Protein AF-A0A6I7Z4L7-F1 (afdb_monomer)

pLDDT: mean 86.83, std 15.55, range [37.47, 98.44]

Foldseek 3Di:
DPDDFDALCLLFPDDLVVSLVVLVVSCVVPVPVLSSLLSLLSQLLLCLFAPDPRNCSCLVVLLCCLPPPQADPSCLQQVLLNCVSDDPVSNQVSCCRRQVHPVSSCVRHVLNNVLSVLSPDDQDDPPDDPQWKKKKWWWAAKPVRDIDIRIHTNGDPRDDPVSNVSSVVSNCVDQSNDDPPMSHHPGTDDMDIDIDRCPDDDDPDPDDDDDDDDDD

Structure (mmCIF, N/CA/C/O backbone):
data_AF-A0A6I7Z4L7-F1
#
_entry.id   AF-A0A6I7Z4L7-F1
#
loop_
_atom_site.group_PDB
_atom_site.id
_atom_site.type_symbol
_atom_site.label_atom_id
_atom_site.label_alt_id
_atom_site.label_comp_id
_atom_site.label_asym_id
_atom_site.label_entity_id
_atom_site.label_seq_id
_atom_site.pdbx_PDB_ins_code
_atom_site.Cartn_x
_atom_site.Cartn_y
_atom_site.Cartn_z
_atom_site.occupancy
_atom_site.B_iso_or_equiv
_atom_site.auth_seq_id
_atom_site.auth_comp_id
_atom_site.auth_asym_id
_atom_site.auth_atom_id
_atom_site.pdbx_PDB_model_num
ATOM 1 N N . MET A 1 1 ? -25.988 2.666 -4.388 1.00 44.91 1 MET A N 1
ATOM 2 C CA . MET A 1 1 ? -25.100 2.458 -5.553 1.00 44.91 1 MET A CA 1
ATOM 3 C C . MET A 1 1 ? -23.905 1.666 -5.067 1.00 44.91 1 MET A C 1
ATOM 5 O O . MET A 1 1 ? -23.350 2.052 -4.051 1.00 44.91 1 MET A O 1
ATOM 9 N N . ASN A 1 2 ? -23.542 0.570 -5.730 1.00 68.12 2 ASN A N 1
ATOM 10 C CA . ASN A 1 2 ? -22.309 -0.142 -5.400 1.00 68.12 2 ASN A CA 1
ATOM 11 C C . ASN A 1 2 ? -21.162 0.613 -6.091 1.00 68.12 2 ASN A C 1
ATOM 13 O O . ASN A 1 2 ? -21.074 0.600 -7.320 1.00 68.12 2 ASN A O 1
ATOM 17 N N . VAL A 1 3 ? -20.390 1.397 -5.337 1.00 83.19 3 VAL A N 1
ATOM 18 C CA . VAL A 1 3 ? -19.284 2.182 -5.901 1.00 83.19 3 VAL A CA 1
ATOM 19 C C . VAL A 1 3 ? -18.130 1.227 -6.167 1.00 83.19 3 VAL A C 1
ATOM 21 O O . VAL A 1 3 ? -17.654 0.553 -5.261 1.00 83.19 3 VAL A O 1
ATOM 24 N N . ALA A 1 4 ? -17.696 1.137 -7.422 1.00 87.69 4 ALA A N 1
ATOM 25 C CA . ALA A 1 4 ? -16.617 0.232 -7.792 1.00 87.69 4 ALA A CA 1
ATOM 26 C C . ALA A 1 4 ? -15.284 0.660 -7.153 1.00 87.69 4 ALA A C 1
ATOM 28 O O . ALA A 1 4 ? -14.930 1.844 -7.190 1.00 87.69 4 ALA A O 1
ATOM 29 N N . LYS A 1 5 ? -14.535 -0.321 -6.630 1.00 92.62 5 LYS A N 1
ATOM 30 C CA . LYS A 1 5 ? -13.147 -0.153 -6.175 1.00 92.62 5 LYS A CA 1
ATOM 31 C C . LYS A 1 5 ? -12.254 0.394 -7.291 1.00 92.62 5 LYS A C 1
ATOM 33 O O . LYS A 1 5 ? -12.536 0.225 -8.484 1.00 92.62 5 LYS A O 1
ATOM 38 N N . LEU A 1 6 ? -11.159 1.048 -6.906 1.00 94.50 6 LEU A N 1
ATOM 39 C CA . LEU A 1 6 ? -10.187 1.543 -7.870 1.00 94.50 6 LEU A CA 1
ATOM 40 C C . LEU A 1 6 ? -9.454 0.363 -8.509 1.00 94.50 6 LEU A C 1
ATOM 42 O O . LEU A 1 6 ? -8.866 -0.471 -7.832 1.00 94.50 6 LEU A O 1
ATOM 46 N N . ALA A 1 7 ? -9.452 0.315 -9.838 1.00 91.81 7 ALA A N 1
ATOM 47 C CA . ALA A 1 7 ? -8.710 -0.711 -10.562 1.00 91.81 7 ALA A CA 1
ATOM 48 C C . ALA A 1 7 ? -7.194 -0.454 -10.490 1.00 91.81 7 ALA A C 1
ATOM 50 O O . ALA A 1 7 ? -6.756 0.695 -10.452 1.00 91.81 7 ALA A O 1
ATOM 51 N N . GLU A 1 8 ? -6.382 -1.504 -10.627 1.00 92.31 8 GLU A N 1
ATOM 52 C CA . GLU A 1 8 ? -4.909 -1.435 -10.697 1.00 92.31 8 GLU A CA 1
ATOM 53 C C . GLU A 1 8 ? -4.407 -0.335 -11.651 1.00 92.31 8 GLU A C 1
ATOM 55 O O . GLU A 1 8 ? -3.579 0.504 -11.295 1.00 92.31 8 GLU A O 1
ATOM 60 N N . ARG A 1 9 ? -4.990 -0.254 -12.855 1.00 91.25 9 ARG A N 1
ATOM 61 C CA . ARG A 1 9 ? -4.637 0.775 -13.844 1.00 91.25 9 ARG A CA 1
ATOM 62 C C . ARG A 1 9 ? -4.842 2.197 -13.314 1.00 91.25 9 ARG A C 1
ATOM 64 O O . ARG A 1 9 ? -4.156 3.121 -13.746 1.00 91.25 9 ARG A O 1
ATOM 71 N N . GLN A 1 10 ? -5.828 2.395 -12.444 1.00 93.81 10 GLN A N 1
ATOM 72 C CA . GLN A 1 10 ? -6.107 3.690 -11.838 1.00 93.81 10 GLN A CA 1
ATOM 73 C C . GLN A 1 10 ? -5.021 4.045 -10.822 1.00 93.81 10 GLN A C 1
ATOM 75 O O . GLN A 1 10 ? -4.455 5.130 -10.921 1.00 93.81 10 GLN A O 1
ATOM 80 N N . LEU A 1 11 ? -4.664 3.110 -9.939 1.00 94.75 11 LEU A N 1
ATOM 81 C CA . LEU A 1 11 ? -3.637 3.309 -8.914 1.00 94.75 11 LEU A CA 1
ATOM 82 C C . LEU A 1 11 ? -2.247 3.562 -9.517 1.00 94.75 11 LEU A C 1
ATOM 84 O O . LEU A 1 11 ? -1.571 4.495 -9.093 1.00 94.75 11 LEU A O 1
ATOM 88 N N . PHE A 1 12 ? -1.847 2.820 -10.558 1.00 93.44 12 PHE A N 1
ATOM 89 C CA . PHE A 1 12 ? -0.469 2.865 -11.077 1.00 93.44 12 PHE A CA 1
ATOM 90 C C . PHE A 1 12 ? -0.252 3.720 -12.333 1.00 93.44 12 PHE A C 1
ATOM 92 O O . PHE A 1 12 ? 0.880 4.125 -12.591 1.00 93.44 12 PHE A O 1
ATOM 99 N N . LEU A 1 13 ? -1.294 4.036 -13.117 1.00 90.88 13 LEU A N 1
ATOM 100 C CA . LEU A 1 13 ? -1.131 4.793 -14.374 1.00 90.88 13 LEU A CA 1
ATOM 101 C C . LEU A 1 13 ? -1.831 6.158 -14.402 1.00 90.88 13 LEU A C 1
ATOM 103 O O . LEU A 1 13 ? -1.594 6.934 -15.331 1.00 90.88 13 LEU A O 1
ATOM 107 N N . MET A 1 14 ? -2.706 6.488 -13.445 1.00 92.75 14 MET A N 1
ATOM 108 C CA . MET A 1 14 ? -3.327 7.819 -13.430 1.00 92.75 14 MET A CA 1
ATOM 109 C C . MET A 1 14 ? -2.356 8.897 -12.954 1.00 92.75 14 MET A C 1
ATOM 111 O O . MET A 1 14 ? -1.469 8.643 -12.144 1.00 92.75 14 MET A O 1
ATOM 115 N N . LYS A 1 15 ? -2.557 10.127 -13.431 1.00 90.88 15 LYS A N 1
ATOM 116 C CA . LYS A 1 15 ? -1.870 11.312 -12.898 1.00 90.88 15 LYS A CA 1
ATOM 117 C C . LYS A 1 15 ? -2.272 11.557 -11.440 1.00 90.88 15 LYS A C 1
ATOM 119 O O . LYS A 1 15 ? -3.435 11.323 -11.113 1.00 90.88 15 LYS A O 1
ATOM 124 N N . ALA A 1 16 ? -1.347 12.089 -10.638 1.00 91.38 16 ALA A N 1
ATOM 125 C CA . ALA A 1 16 ? -1.521 12.352 -9.206 1.00 91.38 16 ALA A CA 1
ATOM 126 C C . ALA A 1 16 ? -2.855 13.052 -8.881 1.00 91.38 16 ALA A C 1
ATOM 128 O O . ALA A 1 16 ? -3.693 12.470 -8.202 1.00 91.38 16 ALA A O 1
ATOM 129 N N . GLU A 1 17 ? -3.130 14.208 -9.495 1.00 91.31 17 GLU A N 1
ATOM 130 C CA . GLU A 1 17 ? -4.367 14.978 -9.258 1.00 91.31 17 GLU A CA 1
ATOM 131 C C . GLU A 1 17 ? -5.658 14.169 -9.472 1.00 91.31 17 GLU A C 1
ATOM 133 O O . GLU A 1 17 ? -6.647 14.328 -8.758 1.00 91.31 17 GLU A O 1
ATOM 138 N N . ASN A 1 18 ? -5.684 13.308 -10.493 1.00 94.00 18 ASN A N 1
ATOM 139 C CA . ASN A 1 18 ? -6.870 12.509 -10.794 1.00 94.00 18 ASN A CA 1
ATOM 140 C C . ASN A 1 18 ? -6.966 11.281 -9.889 1.00 94.00 18 ASN A C 1
ATOM 142 O O . ASN A 1 18 ? -8.074 10.824 -9.609 1.00 94.00 18 ASN A O 1
ATOM 146 N N . LEU A 1 19 ? -5.823 10.723 -9.489 1.00 95.44 19 LEU A N 1
ATOM 147 C CA . LEU A 1 19 ? -5.767 9.616 -8.548 1.00 95.44 19 LEU A CA 1
ATOM 148 C C . LEU A 1 19 ? -6.287 10.066 -7.180 1.00 95.44 19 LEU A C 1
ATOM 150 O O . LEU A 1 19 ? -7.192 9.428 -6.652 1.00 95.44 19 LEU A O 1
ATOM 154 N N . GLU A 1 20 ? -5.825 11.216 -6.687 1.00 96.06 20 GLU A N 1
ATOM 155 C CA . GLU A 1 20 ? -6.282 11.801 -5.422 1.00 96.06 20 GLU A CA 1
ATOM 156 C C . GLU A 1 20 ? -7.792 11.995 -5.408 1.00 96.06 20 GLU A C 1
ATOM 158 O O . GLU A 1 20 ? -8.490 11.484 -4.531 1.00 96.06 20 GLU A O 1
ATOM 163 N N . LYS A 1 21 ? -8.317 12.669 -6.438 1.00 95.69 21 LYS A N 1
ATOM 164 C CA . LYS A 1 21 ? -9.757 12.900 -6.582 1.00 95.69 21 LYS A CA 1
ATOM 165 C C . LYS A 1 21 ? -10.546 11.595 -6.563 1.00 95.69 21 LYS A C 1
ATOM 167 O O . LYS A 1 21 ? -11.617 11.554 -5.966 1.00 95.69 21 LYS A O 1
ATOM 172 N N . ARG A 1 22 ? -10.043 10.532 -7.201 1.00 96.31 22 ARG A N 1
ATOM 173 C CA . ARG A 1 22 ? -10.730 9.233 -7.218 1.00 96.31 22 ARG A CA 1
ATOM 174 C C . ARG A 1 22 ? -10.701 8.527 -5.873 1.00 96.31 22 ARG A C 1
ATOM 176 O O . ARG A 1 22 ?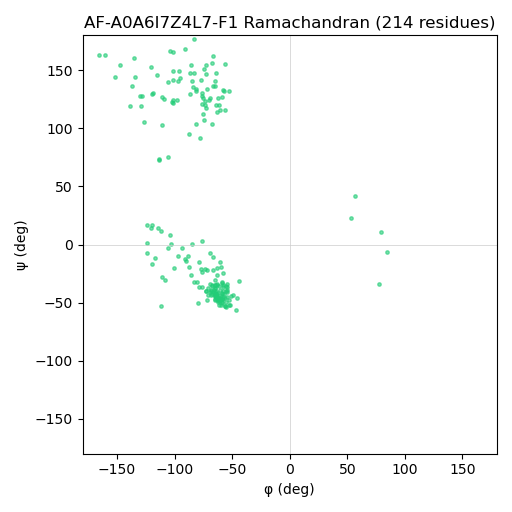 -11.744 8.018 -5.481 1.00 96.31 22 ARG A O 1
ATOM 183 N N . VAL A 1 23 ? -9.564 8.511 -5.180 1.00 97.19 23 VAL A N 1
ATOM 184 C CA . VAL A 1 23 ? -9.464 7.889 -3.851 1.00 97.19 23 VAL A CA 1
ATOM 185 C C . VAL A 1 23 ? -10.383 8.611 -2.866 1.00 97.19 23 VAL A C 1
ATOM 187 O O . VAL A 1 23 ? -11.225 7.974 -2.236 1.00 97.19 23 VAL A O 1
ATOM 190 N N . ARG A 1 24 ? -10.313 9.950 -2.814 1.00 96.94 24 ARG A N 1
ATOM 191 C CA . ARG A 1 24 ? -11.182 10.765 -1.949 1.00 96.94 24 ARG A CA 1
ATOM 192 C C . ARG A 1 24 ? -12.661 10.570 -2.276 1.00 96.94 24 ARG A C 1
ATOM 194 O O . ARG A 1 24 ? -13.467 10.390 -1.371 1.00 96.94 24 ARG A O 1
ATOM 201 N N . ALA A 1 25 ? -13.025 10.566 -3.561 1.00 96.69 25 ALA A N 1
ATOM 202 C CA . ALA A 1 25 ? -14.409 10.354 -3.974 1.00 96.69 25 ALA A CA 1
ATOM 203 C C . ALA A 1 25 ? -14.913 8.943 -3.638 1.00 96.69 25 ALA A C 1
ATOM 205 O O . ALA A 1 25 ? -16.071 8.805 -3.249 1.00 96.69 25 ALA A O 1
ATOM 206 N N . TYR A 1 26 ? -14.078 7.910 -3.793 1.00 97.00 26 TYR A N 1
ATOM 207 C CA . TYR A 1 26 ? -14.424 6.543 -3.403 1.00 97.00 26 TYR A CA 1
ATOM 208 C C . TYR A 1 26 ? -14.702 6.469 -1.902 1.00 97.00 26 TYR A C 1
ATOM 210 O O . TYR A 1 26 ? -15.773 6.013 -1.503 1.00 97.00 26 TYR A O 1
ATOM 218 N N . TYR A 1 27 ? -13.780 6.973 -1.078 1.00 97.31 27 TYR A N 1
ATOM 219 C CA . TYR A 1 27 ? -13.928 6.927 0.373 1.00 97.31 27 TYR A CA 1
ATOM 220 C C . TYR A 1 27 ? -15.132 7.744 0.852 1.00 97.31 27 TYR A C 1
ATOM 222 O O . TYR A 1 27 ? -15.957 7.229 1.596 1.00 97.31 27 TYR A O 1
ATOM 230 N N . AL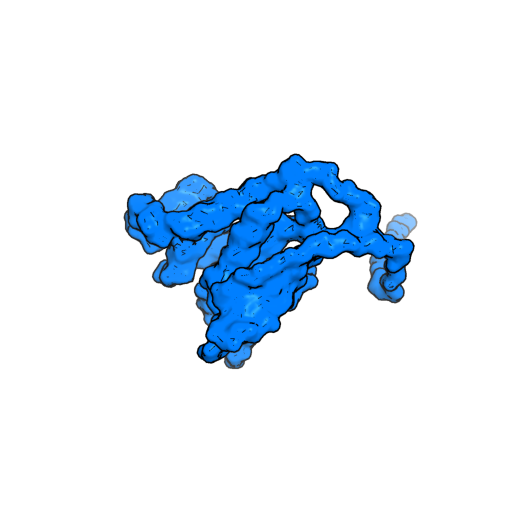A A 1 28 ? -15.327 8.962 0.336 1.00 96.38 28 ALA A N 1
ATOM 231 C CA . ALA A 1 28 ? -16.479 9.793 0.690 1.00 96.38 28 ALA A CA 1
ATOM 232 C C . ALA A 1 28 ? -17.826 9.085 0.449 1.00 96.38 28 ALA A C 1
ATOM 234 O O . ALA A 1 28 ? -18.759 9.263 1.227 1.00 96.38 28 ALA A O 1
ATOM 235 N N . GLN A 1 29 ? -17.927 8.265 -0.602 1.00 96.50 29 GLN A N 1
ATOM 236 C CA . GLN A 1 29 ? -19.160 7.550 -0.945 1.00 96.50 29 GLN A CA 1
ATOM 237 C C . GLN A 1 29 ? -19.336 6.210 -0.220 1.00 96.50 29 GLN A C 1
ATOM 239 O O . GLN A 1 29 ? -20.468 5.751 -0.089 1.00 96.50 29 GLN A O 1
ATOM 244 N N . THR A 1 30 ? -18.247 5.555 0.186 1.00 96.19 30 THR A N 1
ATOM 245 C CA . THR A 1 30 ? -18.280 4.172 0.702 1.00 96.19 30 THR A CA 1
ATOM 246 C C . THR A 1 30 ? -17.975 4.066 2.187 1.00 96.19 30 THR A C 1
ATOM 248 O O . THR A 1 30 ? -18.445 3.127 2.820 1.00 96.19 30 THR A O 1
ATOM 251 N N . GLN A 1 31 ? -17.191 5.002 2.729 1.00 96.19 31 GLN A N 1
ATOM 252 C CA . GLN A 1 31 ? -16.583 4.931 4.061 1.00 96.19 31 GLN A CA 1
ATOM 253 C C . GLN A 1 31 ? -15.782 3.633 4.289 1.00 96.19 31 GLN A C 1
ATOM 255 O O . GLN A 1 31 ? -15.555 3.222 5.423 1.00 96.19 31 GLN A O 1
ATOM 260 N N . ASP A 1 32 ? -15.336 2.987 3.207 1.00 96.94 32 ASP A N 1
ATOM 261 C CA . ASP A 1 32 ? -14.546 1.757 3.239 1.00 96.94 32 ASP A CA 1
ATOM 262 C C . ASP A 1 32 ? -13.091 2.090 3.592 1.00 96.94 32 ASP A C 1
ATOM 264 O O . ASP A 1 32 ? -12.276 2.446 2.732 1.00 96.94 32 ASP A O 1
ATOM 268 N N . VAL A 1 33 ? -12.809 2.040 4.896 1.00 97.38 33 VAL A N 1
ATOM 269 C CA . VAL A 1 33 ? -11.499 2.344 5.480 1.00 97.38 33 VAL A CA 1
ATOM 270 C C . VAL A 1 33 ? -10.447 1.345 5.037 1.00 97.38 33 VAL A C 1
ATOM 272 O O . VAL A 1 33 ? -9.358 1.757 4.654 1.00 97.38 33 VAL A O 1
ATOM 275 N N . ASP A 1 34 ? -10.764 0.055 5.047 1.00 97.62 34 ASP A N 1
ATOM 276 C CA . ASP A 1 34 ? -9.793 -0.992 4.740 1.00 97.62 34 ASP A CA 1
ATOM 277 C C . ASP A 1 34 ? -9.259 -0.818 3.311 1.00 97.62 34 ASP A C 1
ATOM 279 O O . ASP A 1 34 ? -8.045 -0.756 3.102 1.00 97.62 34 ASP A O 1
ATOM 283 N N . SER A 1 35 ? -10.148 -0.577 2.337 1.00 97.25 35 SER A N 1
ATOM 284 C CA . SER A 1 35 ? -9.705 -0.269 0.973 1.00 97.25 35 SER A CA 1
ATOM 285 C C . SER A 1 35 ? -8.931 1.050 0.885 1.00 97.25 35 SER A C 1
ATOM 287 O O . SER A 1 35 ? -7.976 1.132 0.116 1.00 97.25 35 SER A O 1
ATOM 289 N N . LEU A 1 36 ? -9.312 2.091 1.638 1.00 98.06 36 LEU A N 1
ATOM 290 C CA . LEU A 1 36 ? -8.574 3.362 1.664 1.00 98.06 36 LEU A CA 1
ATOM 291 C C . LEU A 1 36 ? -7.129 3.172 2.151 1.00 98.06 36 LEU A C 1
ATOM 293 O O . LEU A 1 36 ? -6.206 3.699 1.526 1.00 98.06 36 LEU A O 1
ATOM 297 N N . ILE A 1 37 ? -6.940 2.429 3.242 1.00 98.44 37 ILE A N 1
ATOM 298 C CA . ILE A 1 37 ? -5.624 2.148 3.821 1.00 98.44 37 ILE A CA 1
ATOM 299 C C . ILE A 1 37 ? -4.758 1.385 2.817 1.00 98.44 37 ILE A C 1
ATOM 301 O O . ILE A 1 37 ? -3.637 1.799 2.522 1.00 98.44 37 ILE A O 1
ATOM 305 N N . GLU A 1 38 ? -5.297 0.331 2.212 1.00 98.44 38 GLU A N 1
ATOM 306 C CA . GLU A 1 38 ? -4.577 -0.441 1.201 1.00 98.44 38 GLU A CA 1
ATOM 307 C C . GLU A 1 38 ? -4.275 0.368 -0.076 1.00 98.44 38 GLU A C 1
ATOM 309 O O . GLU A 1 38 ? -3.197 0.219 -0.660 1.00 98.44 38 GLU A O 1
ATOM 314 N N . TYR A 1 39 ? -5.161 1.286 -0.498 1.00 98.25 39 TYR A N 1
ATOM 315 C CA . TYR A 1 39 ? -4.839 2.233 -1.574 1.00 98.25 39 TYR A CA 1
ATOM 316 C C . TYR A 1 39 ? -3.646 3.113 -1.203 1.00 98.25 39 TYR A C 1
ATOM 318 O O . TYR A 1 39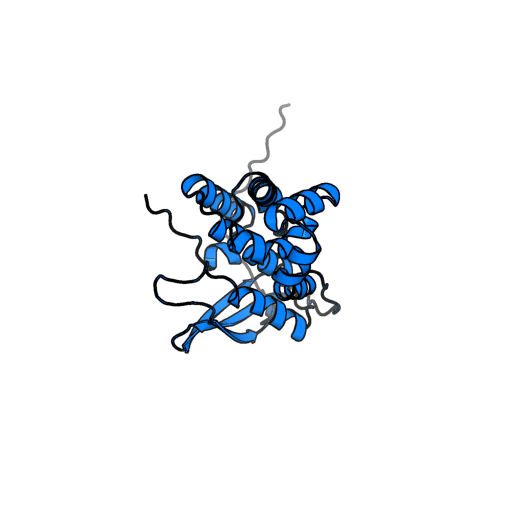 ? -2.803 3.365 -2.063 1.00 98.25 39 TYR A O 1
ATOM 326 N N . GLY A 1 40 ? -3.549 3.556 0.053 1.00 97.75 40 GLY A N 1
ATOM 327 C CA . GLY A 1 40 ? -2.395 4.303 0.552 1.00 97.75 40 GLY A CA 1
ATOM 328 C C . GLY A 1 40 ? -1.094 3.520 0.417 1.00 97.75 40 GLY A C 1
ATOM 329 O O . GLY A 1 40 ? -0.131 4.035 -0.145 1.00 97.75 40 GLY A O 1
ATOM 330 N N . VAL A 1 41 ? -1.085 2.248 0.819 1.00 98.00 41 VAL A N 1
ATOM 331 C CA . VAL A 1 41 ? 0.100 1.385 0.685 1.00 98.00 41 VAL A CA 1
ATOM 332 C C . VAL A 1 41 ? 0.472 1.181 -0.787 1.00 98.00 41 VAL A C 1
ATOM 334 O O . VAL A 1 41 ? 1.635 1.337 -1.159 1.00 98.00 41 VAL A O 1
ATOM 337 N N . ALA A 1 42 ? -0.501 0.922 -1.667 1.00 97.44 42 ALA A N 1
ATOM 338 C CA . ALA A 1 42 ? -0.246 0.810 -3.106 1.00 97.44 42 ALA A CA 1
ATOM 339 C C . ALA A 1 42 ? 0.310 2.114 -3.716 1.00 97.44 42 ALA A C 1
ATOM 341 O O . ALA A 1 42 ? 1.148 2.075 -4.622 1.00 97.44 42 ALA A O 1
ATOM 342 N N . ILE A 1 43 ? -0.138 3.274 -3.224 1.00 96.44 43 ILE A N 1
ATOM 343 C CA . ILE A 1 43 ? 0.372 4.592 -3.624 1.00 96.44 43 ILE A CA 1
ATOM 344 C C . ILE A 1 43 ? 1.811 4.794 -3.141 1.00 96.44 43 ILE A C 1
ATOM 346 O O . ILE A 1 43 ? 2.616 5.309 -3.914 1.00 96.44 43 ILE A O 1
ATOM 350 N N . LEU A 1 44 ? 2.164 4.350 -1.933 1.00 95.81 44 LEU A N 1
ATOM 351 C CA . LEU A 1 44 ? 3.543 4.388 -1.434 1.00 95.81 44 LEU A CA 1
ATOM 352 C C . LEU A 1 44 ? 4.467 3.482 -2.256 1.00 95.81 44 LEU A C 1
ATOM 354 O O . LEU A 1 44 ? 5.523 3.935 -2.688 1.00 95.81 44 LEU A O 1
ATOM 358 N N . VAL A 1 45 ? 4.032 2.260 -2.588 1.00 95.44 45 VAL A N 1
ATOM 359 C CA . VAL A 1 45 ? 4.764 1.367 -3.510 1.00 95.44 45 VAL A CA 1
ATOM 360 C C . VAL A 1 45 ? 4.981 2.040 -4.866 1.00 95.44 45 VAL A C 1
ATOM 362 O O . VAL A 1 45 ? 6.066 1.976 -5.443 1.00 95.44 45 VAL A O 1
ATOM 365 N N . ARG A 1 46 ? 3.967 2.732 -5.393 1.00 93.69 46 ARG A N 1
ATOM 366 C CA . ARG A 1 46 ? 4.126 3.516 -6.620 1.00 93.69 46 ARG A CA 1
ATOM 367 C C . ARG A 1 46 ? 5.112 4.672 -6.436 1.00 93.69 46 ARG A C 1
ATOM 369 O O . ARG A 1 46 ? 5.924 4.894 -7.329 1.00 93.69 46 ARG A O 1
ATOM 376 N N . SER A 1 47 ? 5.014 5.413 -5.333 1.00 91.56 47 SER A N 1
ATOM 377 C CA . SER A 1 47 ? 5.877 6.560 -5.035 1.00 91.56 47 SER A CA 1
ATOM 378 C C . SER A 1 47 ? 7.335 6.151 -4.893 1.00 91.56 47 SER A C 1
ATOM 380 O O . SER A 1 47 ? 8.202 6.916 -5.283 1.00 91.56 47 SER A O 1
ATOM 382 N N . PHE A 1 48 ? 7.592 4.951 -4.373 1.00 90.38 48 PHE A N 1
ATOM 383 C CA . PHE A 1 48 ? 8.925 4.375 -4.321 1.00 90.38 48 PHE A CA 1
ATOM 384 C C . PHE A 1 48 ? 9.513 4.231 -5.725 1.00 90.38 48 PHE A C 1
ATOM 386 O O . PHE A 1 48 ? 10.599 4.722 -6.002 1.00 90.38 48 PHE A O 1
ATOM 393 N N . PHE A 1 49 ? 8.777 3.600 -6.643 1.00 88.69 49 PHE A N 1
ATOM 394 C CA . PHE A 1 49 ? 9.294 3.368 -7.988 1.00 88.69 49 PHE A CA 1
ATOM 395 C C . PHE A 1 49 ? 9.348 4.631 -8.844 1.00 88.69 49 PHE A C 1
ATOM 397 O O . PHE A 1 49 ? 10.271 4.769 -9.641 1.00 88.69 49 PHE A O 1
ATOM 404 N N . CYS A 1 50 ? 8.345 5.506 -8.760 1.00 85.44 50 CYS A N 1
ATOM 405 C CA . CYS A 1 50 ? 8.203 6.667 -9.634 1.00 85.44 50 CYS A CA 1
ATOM 406 C C . CYS A 1 50 ? 9.012 7.872 -9.137 1.00 85.44 50 CYS A C 1
ATOM 408 O O . CYS A 1 50 ? 8.931 8.245 -7.978 1.00 85.44 50 CYS A O 1
ATOM 410 N N . ILE A 1 51 ? 9.626 8.616 -10.061 1.00 70.25 51 ILE A N 1
ATOM 411 C CA . ILE A 1 51 ? 10.306 9.899 -9.763 1.00 70.25 51 ILE A CA 1
ATOM 412 C C . ILE A 1 51 ? 9.308 11.005 -9.318 1.00 70.25 51 ILE A C 1
ATOM 414 O O . ILE A 1 51 ? 9.690 12.086 -8.876 1.00 70.25 51 ILE A O 1
ATOM 418 N N . GLY A 1 52 ? 7.999 10.768 -9.455 1.00 67.56 52 GLY A N 1
ATOM 419 C CA . GLY A 1 52 ? 6.955 11.716 -9.061 1.00 67.56 52 GLY A CA 1
ATOM 420 C C . GLY A 1 52 ? 6.613 11.653 -7.571 1.00 67.56 52 GLY A C 1
ATOM 421 O O . GLY A 1 52 ? 6.604 10.579 -6.982 1.00 67.56 52 GLY A O 1
ATOM 422 N N . SER A 1 53 ? 6.237 12.794 -6.987 1.00 76.19 53 SER A N 1
ATOM 423 C CA . SER A 1 53 ? 5.723 12.842 -5.613 1.00 76.19 53 SER A CA 1
ATOM 424 C C . SER A 1 53 ? 4.289 12.299 -5.555 1.00 76.19 53 SER A C 1
ATOM 426 O O . SER A 1 53 ? 3.351 12.930 -6.053 1.00 76.19 53 SER A O 1
ATOM 428 N N . PHE A 1 54 ? 4.128 11.097 -4.994 1.00 85.06 54 PHE A N 1
ATOM 429 C CA . PHE A 1 54 ? 2.826 10.478 -4.717 1.00 85.06 54 PHE A CA 1
ATOM 430 C C . PHE A 1 54 ? 2.614 10.199 -3.224 1.00 85.06 54 PHE A C 1
ATOM 432 O O . PHE A 1 54 ? 1.473 9.991 -2.816 1.00 85.06 54 PHE A O 1
ATOM 439 N N . SER A 1 55 ? 3.676 10.201 -2.418 1.00 82.88 55 SER A N 1
ATOM 440 C CA . SER A 1 55 ? 3.643 9.842 -0.998 1.00 82.88 55 SER A CA 1
ATOM 441 C C . SER A 1 55 ? 2.704 10.717 -0.173 1.00 82.88 55 SER A C 1
ATOM 443 O O . SER A 1 55 ? 2.070 10.205 0.732 1.00 82.88 55 SER A O 1
ATOM 445 N N . GLU A 1 56 ? 2.538 11.996 -0.498 1.00 89.81 56 GLU A N 1
ATOM 446 C CA . GLU A 1 56 ? 1.703 12.925 0.287 1.00 89.81 56 GLU A CA 1
ATOM 447 C C . GLU A 1 56 ? 0.256 13.027 -0.232 1.00 89.81 56 GLU A C 1
ATOM 449 O O . GLU A 1 56 ? -0.596 13.696 0.353 1.00 89.81 56 GLU A O 1
ATOM 454 N N . LEU A 1 57 ? -0.054 12.333 -1.331 1.00 91.69 57 LEU A N 1
ATOM 455 C CA . LEU A 1 57 ? -1.261 12.530 -2.139 1.00 91.69 57 LEU A CA 1
ATOM 456 C C . LEU A 1 57 ? -2.568 12.356 -1.350 1.00 91.69 57 LEU A C 1
ATOM 458 O O . LEU A 1 57 ? -3.546 13.054 -1.608 1.00 91.69 57 LEU A O 1
ATOM 462 N N . ILE A 1 58 ? -2.594 11.441 -0.380 1.00 94.88 58 ILE A N 1
ATOM 463 C CA . ILE A 1 58 ? -3.740 11.238 0.519 1.00 94.88 58 ILE A CA 1
ATOM 464 C C . ILE A 1 58 ? -3.374 11.362 2.001 1.00 94.88 58 ILE A C 1
ATOM 466 O O . ILE A 1 58 ? -4.164 10.944 2.844 1.00 94.88 58 ILE A O 1
ATOM 470 N N . GLN A 1 59 ? -2.222 11.952 2.333 1.00 96.44 59 GLN A N 1
ATOM 471 C CA . GLN A 1 59 ? -1.711 12.001 3.708 1.00 96.44 59 GLN A CA 1
ATOM 472 C C . GLN A 1 59 ? -2.742 12.555 4.695 1.00 96.44 59 GLN A C 1
ATOM 474 O O . GLN A 1 59 ? -3.075 11.882 5.666 1.00 96.44 59 GLN A O 1
ATOM 479 N N . ALA A 1 60 ? -3.324 13.721 4.399 1.00 96.94 60 ALA A N 1
ATOM 480 C CA . ALA A 1 60 ? -4.321 14.344 5.272 1.00 96.94 60 ALA A CA 1
ATOM 481 C C . ALA A 1 60 ? -5.546 13.446 5.530 1.00 96.94 60 ALA A C 1
ATOM 483 O O . ALA A 1 60 ? -6.073 13.418 6.637 1.00 96.94 60 ALA A O 1
ATOM 484 N N . LEU A 1 61 ? -5.982 12.683 4.518 1.00 97.81 61 LEU A N 1
ATOM 485 C CA . LEU A 1 61 ? -7.114 11.766 4.664 1.00 97.81 61 LEU A CA 1
ATOM 486 C C . LEU A 1 61 ? -6.738 10.541 5.508 1.00 97.81 61 LEU A C 1
ATOM 488 O O . LEU A 1 61 ? -7.527 10.097 6.334 1.00 97.81 61 LEU A O 1
ATOM 492 N N . ILE A 1 62 ? -5.533 10.001 5.316 1.00 98.19 62 ILE A N 1
ATOM 493 C CA . ILE A 1 62 ? -5.026 8.888 6.123 1.00 98.19 62 ILE A CA 1
ATOM 494 C C . ILE A 1 62 ? -4.903 9.313 7.590 1.00 98.19 62 ILE A C 1
ATOM 496 O O . ILE A 1 62 ? -5.381 8.595 8.468 1.00 98.19 62 ILE A O 1
ATOM 500 N N . GLN A 1 63 ? -4.340 10.496 7.855 1.00 98.19 63 GLN A N 1
ATOM 501 C CA . GLN A 1 63 ? -4.239 11.043 9.207 1.00 98.19 63 GLN A CA 1
ATOM 502 C C . GLN A 1 63 ? -5.618 11.146 9.870 1.00 98.19 63 GLN A C 1
ATOM 504 O O . GLN A 1 63 ? -5.822 10.599 10.953 1.00 98.19 63 GLN A O 1
ATOM 509 N N . GLU A 1 64 ? -6.578 11.791 9.198 1.00 97.81 64 GLU A N 1
ATOM 510 C CA . GLU A 1 64 ? -7.952 11.949 9.686 1.00 97.81 64 GLU A CA 1
ATOM 511 C C . GLU A 1 64 ? -8.575 10.601 10.076 1.00 97.81 64 GLU A C 1
ATOM 513 O O . GLU A 1 64 ? -9.123 10.458 11.172 1.00 97.81 64 GLU A O 1
ATOM 518 N N . VAL A 1 65 ? -8.445 9.590 9.215 1.00 98.00 65 VAL A N 1
ATOM 519 C CA . VAL A 1 65 ? -9.039 8.267 9.435 1.00 98.00 65 VAL A CA 1
ATOM 520 C C . VAL A 1 65 ? -8.411 7.537 10.622 1.00 98.00 65 VAL A C 1
ATOM 522 O O . VAL A 1 65 ? -9.143 6.961 11.429 1.00 98.00 65 VAL A O 1
ATOM 525 N N . TYR A 1 66 ? -7.088 7.606 10.798 1.00 98.31 66 TYR A N 1
ATOM 526 C CA . TYR A 1 66 ? -6.422 6.992 11.955 1.00 98.31 66 TYR A CA 1
ATOM 527 C C . TYR A 1 66 ? -6.814 7.632 13.294 1.00 98.31 66 TYR A C 1
ATOM 529 O O . TYR A 1 66 ? -6.884 6.928 14.310 1.00 98.31 66 TYR A O 1
ATOM 537 N N . PHE A 1 67 ? -7.128 8.931 13.300 1.00 98.00 67 PHE A N 1
ATOM 538 C CA . PHE A 1 67 ? -7.600 9.629 14.497 1.00 98.00 67 PHE A CA 1
ATOM 539 C C . PHE A 1 67 ? -9.076 9.387 14.812 1.00 98.00 67 PHE A C 1
ATOM 541 O O . PHE A 1 67 ? -9.443 9.322 15.987 1.00 98.00 67 PHE A O 1
ATOM 548 N N . THR A 1 68 ? -9.925 9.274 13.791 1.00 96.44 68 THR A N 1
ATOM 549 C CA . THR A 1 68 ? -11.380 9.397 13.975 1.00 96.44 68 THR A CA 1
ATOM 550 C C . THR A 1 68 ? -12.147 8.087 13.835 1.00 96.44 68 THR A C 1
ATOM 552 O O . THR A 1 68 ? -13.166 7.922 14.505 1.00 96.44 68 THR A O 1
ATOM 555 N N . VAL A 1 69 ? -11.679 7.137 13.019 1.00 96.81 69 VAL A N 1
ATOM 556 C CA . VAL A 1 69 ? -12.450 5.924 12.697 1.00 96.81 69 VAL A CA 1
ATOM 557 C C . VAL A 1 69 ? -12.066 4.749 13.588 1.00 96.81 69 VAL A C 1
ATOM 559 O O . VAL A 1 69 ? -10.903 4.595 13.963 1.00 96.81 69 VAL A O 1
ATOM 562 N N . GLU A 1 70 ? -13.044 3.922 13.962 1.00 95.81 70 GLU A N 1
ATOM 563 C CA . GLU A 1 70 ? -12.852 2.744 14.816 1.00 95.81 70 GLU A CA 1
ATOM 564 C C . GLU A 1 70 ? -11.736 1.815 14.285 1.00 95.81 70 GLU A C 1
ATOM 566 O O . GLU A 1 70 ? -11.732 1.505 13.092 1.00 95.81 70 GLU A O 1
ATOM 571 N N . PRO A 1 71 ? -10.788 1.359 15.131 1.00 96.50 71 PRO A N 1
ATOM 572 C CA . PRO A 1 71 ? -9.654 0.549 14.690 1.00 96.50 71 PRO A CA 1
ATOM 573 C C . PRO A 1 71 ? -10.036 -0.786 14.034 1.00 96.50 71 PRO A C 1
ATOM 575 O O . PRO A 1 71 ? -10.493 -1.722 14.699 1.00 96.50 71 PRO A O 1
ATOM 578 N N . THR A 1 72 ? -9.722 -0.933 12.747 1.00 97.38 72 THR A N 1
ATOM 579 C CA . THR A 1 72 ? -9.844 -2.211 12.029 1.00 97.38 72 THR A CA 1
ATOM 580 C C . THR A 1 72 ? -8.550 -3.032 12.090 1.00 97.38 72 THR A C 1
ATOM 582 O O . THR A 1 72 ? -7.492 -2.559 12.516 1.00 97.38 72 THR A O 1
ATOM 585 N N . ALA A 1 73 ? -8.623 -4.306 11.690 1.00 97.25 73 ALA A N 1
ATOM 586 C CA . ALA A 1 73 ? -7.433 -5.150 11.560 1.00 97.25 73 ALA A CA 1
ATOM 587 C C . ALA A 1 73 ? -6.480 -4.628 10.470 1.00 97.25 73 ALA A C 1
ATOM 589 O O . ALA A 1 73 ? -5.275 -4.586 10.700 1.00 97.25 73 ALA A O 1
ATOM 590 N N . VAL A 1 74 ? -7.021 -4.154 9.342 1.00 97.81 74 VAL A N 1
ATOM 591 C CA . VAL A 1 74 ? -6.250 -3.589 8.223 1.00 97.81 74 VAL A CA 1
ATOM 592 C C . VAL A 1 74 ? -5.539 -2.302 8.645 1.00 97.81 74 VAL A C 1
ATOM 594 O O . VAL A 1 74 ? -4.350 -2.144 8.377 1.00 97.81 74 VAL A O 1
ATOM 597 N N . MET A 1 75 ? -6.209 -1.420 9.400 1.00 98.19 75 MET A N 1
ATOM 598 C CA . MET A 1 75 ? -5.562 -0.238 9.986 1.00 98.19 75 MET A CA 1
ATOM 599 C C . MET A 1 75 ? -4.362 -0.619 10.861 1.00 98.19 75 MET A C 1
ATOM 601 O O . MET A 1 75 ? -3.296 -0.027 10.735 1.00 98.19 75 MET A O 1
ATOM 605 N N . ARG A 1 76 ? -4.501 -1.624 11.736 1.00 98.25 76 ARG A N 1
ATOM 606 C CA . ARG A 1 76 ? -3.378 -2.106 12.559 1.00 98.25 76 ARG A CA 1
ATOM 607 C C . ARG A 1 76 ? -2.252 -2.683 11.703 1.00 98.25 76 ARG A C 1
ATOM 609 O O . ARG A 1 76 ? -1.094 -2.336 11.908 1.00 98.25 76 ARG A O 1
ATOM 616 N N . GLN A 1 77 ? -2.591 -3.540 10.745 1.00 97.88 77 GLN A N 1
ATOM 617 C CA . GLN A 1 77 ? -1.624 -4.217 9.886 1.00 97.88 77 GLN A CA 1
ATOM 618 C C . GLN A 1 77 ? -0.758 -3.226 9.100 1.00 97.88 77 GLN A C 1
ATOM 620 O O . GLN A 1 77 ? 0.451 -3.417 8.997 1.00 97.88 77 GLN A O 1
ATOM 625 N N . TYR A 1 78 ? -1.363 -2.161 8.571 1.00 98.38 78 TYR A N 1
ATOM 626 C CA . TYR A 1 78 ? -0.688 -1.235 7.664 1.00 98.38 78 TYR A CA 1
ATOM 627 C C . TYR A 1 78 ? -0.268 0.094 8.293 1.00 98.38 78 TYR A C 1
ATOM 629 O O . TYR A 1 78 ? 0.350 0.901 7.601 1.00 98.38 78 TYR A O 1
ATOM 637 N N . LEU A 1 79 ? -0.524 0.323 9.587 1.00 98.38 79 LEU A N 1
ATOM 638 C CA . LEU A 1 79 ? -0.086 1.541 10.274 1.00 98.38 79 LEU A CA 1
ATOM 639 C C . LEU A 1 79 ? 1.407 1.876 10.050 1.00 98.38 79 LEU A C 1
ATOM 641 O O . LEU A 1 79 ? 1.682 3.045 9.774 1.00 98.38 79 LEU A O 1
ATOM 645 N N . PRO A 1 80 ? 2.366 0.920 10.102 1.00 98.12 80 PRO A N 1
ATOM 646 C CA . PRO A 1 80 ? 3.787 1.235 9.925 1.00 98.12 80 PRO A CA 1
ATOM 647 C C . PRO A 1 80 ? 4.124 1.995 8.642 1.00 98.12 80 PRO A C 1
ATOM 649 O O . PRO A 1 80 ? 5.002 2.848 8.654 1.00 98.12 80 PRO A O 1
ATOM 652 N N . TYR A 1 81 ? 3.410 1.735 7.543 1.00 98.00 81 TYR A N 1
ATOM 653 C CA . TYR A 1 81 ? 3.664 2.393 6.258 1.00 98.00 81 TYR A CA 1
ATOM 654 C C . TYR A 1 81 ? 3.435 3.907 6.292 1.00 98.00 81 TYR A C 1
ATOM 656 O O . TYR A 1 81 ? 3.947 4.622 5.437 1.00 98.00 81 TYR A O 1
ATOM 664 N N . PHE A 1 82 ? 2.670 4.390 7.270 1.00 97.75 82 PHE A N 1
ATOM 665 C CA . PHE A 1 82 ? 2.259 5.784 7.388 1.00 97.75 82 PHE A CA 1
ATOM 666 C C . PHE A 1 82 ? 2.892 6.490 8.585 1.00 97.75 82 PHE A C 1
ATOM 668 O O . PHE A 1 82 ? 2.451 7.579 8.927 1.00 97.75 82 PHE A O 1
ATOM 675 N N . GLU A 1 83 ? 3.893 5.897 9.240 1.00 96.69 83 GLU A N 1
ATOM 676 C CA . GLU A 1 83 ? 4.567 6.504 10.398 1.00 96.69 83 GLU A CA 1
ATOM 677 C C . GLU A 1 83 ? 5.018 7.943 10.113 1.00 96.69 83 GLU A C 1
ATOM 679 O O . GLU A 1 83 ? 4.706 8.850 10.881 1.00 96.69 83 GLU A O 1
ATOM 684 N N . ASP A 1 84 ? 5.610 8.172 8.940 1.00 94.75 84 ASP A N 1
ATOM 685 C CA . ASP A 1 84 ? 6.128 9.477 8.516 1.00 94.75 84 ASP A CA 1
ATOM 686 C C . ASP A 1 84 ? 5.019 10.507 8.234 1.00 94.75 84 ASP A C 1
ATOM 688 O O . ASP A 1 84 ? 5.293 11.685 8.005 1.00 94.75 84 ASP A O 1
ATOM 692 N N . TYR A 1 85 ? 3.748 10.091 8.245 1.00 96.94 85 TYR A N 1
ATOM 693 C CA . TYR A 1 85 ? 2.627 11.019 8.157 1.00 96.94 85 TYR A CA 1
ATOM 694 C C . TYR A 1 85 ? 2.345 11.698 9.490 1.00 96.94 85 TYR A C 1
ATOM 696 O O . TYR A 1 85 ? 1.606 12.675 9.500 1.00 96.94 85 TYR A O 1
ATOM 704 N N . PHE A 1 86 ? 2.879 11.212 10.605 1.00 97.62 86 PHE A N 1
ATOM 705 C CA . PHE A 1 86 ? 2.537 11.698 11.935 1.00 97.62 86 PHE A CA 1
ATOM 706 C C . PHE A 1 86 ? 3.740 12.347 12.608 1.00 97.62 86 PHE A C 1
ATOM 708 O O . PHE A 1 86 ? 4.879 11.915 12.460 1.00 97.62 86 PHE A O 1
ATOM 715 N N . THR A 1 87 ? 3.486 13.379 13.407 1.00 97.75 87 THR A N 1
ATOM 716 C CA . THR A 1 87 ? 4.478 13.841 14.383 1.00 97.75 87 THR A CA 1
ATOM 717 C C . THR A 1 87 ? 4.686 12.783 15.468 1.00 97.75 87 THR A C 1
ATOM 719 O O . THR A 1 87 ? 3.833 11.925 15.692 1.00 97.75 87 THR A O 1
ATOM 722 N N . GLU A 1 88 ? 5.787 12.867 16.213 1.00 96.75 88 GLU A N 1
ATOM 723 C CA . GLU A 1 88 ? 6.093 11.905 17.280 1.00 96.75 88 GLU A CA 1
ATOM 724 C C . GLU A 1 88 ? 4.953 11.773 18.315 1.00 96.75 88 GLU A C 1
ATOM 726 O O . GLU A 1 88 ? 4.579 10.665 18.706 1.00 96.75 88 GLU A O 1
ATOM 731 N N . ASN A 1 89 ? 4.331 12.891 18.706 1.00 97.38 89 ASN A N 1
ATOM 732 C CA . ASN A 1 89 ? 3.208 12.900 19.652 1.00 97.38 89 ASN A CA 1
ATOM 733 C C . ASN A 1 89 ? 1.931 12.274 19.060 1.00 97.38 89 ASN A C 1
ATOM 735 O O . ASN A 1 89 ? 1.202 11.544 19.740 1.00 97.38 89 ASN A O 1
ATOM 739 N N . GLU A 1 90 ? 1.647 12.566 17.791 1.00 98.19 90 GLU A N 1
ATOM 740 C CA . GLU A 1 90 ? 0.519 11.991 17.054 1.00 98.19 90 GLU A CA 1
ATOM 741 C C . GLU A 1 90 ? 0.688 10.480 16.889 1.00 98.19 90 GLU A C 1
ATOM 743 O O . GLU A 1 90 ? -0.242 9.717 17.155 1.00 98.19 90 GLU A O 1
ATOM 748 N N . TRP A 1 91 ? 1.897 10.040 16.548 1.00 98.25 91 TRP A N 1
ATOM 749 C CA . TRP A 1 91 ? 2.249 8.637 16.407 1.00 98.25 91 TRP A CA 1
ATOM 750 C C . TRP A 1 91 ? 2.024 7.852 17.699 1.00 98.25 91 TRP A C 1
ATOM 752 O O . TRP A 1 91 ? 1.318 6.842 17.698 1.00 98.25 91 TRP A O 1
ATOM 762 N N . GLN A 1 92 ? 2.538 8.348 18.829 1.00 97.69 92 GLN A N 1
ATOM 763 C CA . GLN A 1 92 ? 2.310 7.723 20.137 1.00 97.69 92 GLN A CA 1
ATOM 764 C C . GLN A 1 92 ? 0.815 7.630 20.473 1.00 97.69 92 GLN A C 1
ATOM 766 O O . GLN A 1 92 ? 0.350 6.610 20.990 1.00 97.69 92 GLN A O 1
ATOM 771 N N . THR A 1 93 ? 0.047 8.673 20.148 1.00 98.06 93 THR A N 1
ATOM 772 C CA . THR A 1 93 ? -1.407 8.703 20.358 1.00 98.06 93 THR A CA 1
ATOM 773 C C . THR A 1 93 ? -2.103 7.609 19.547 1.00 98.06 93 THR A C 1
ATOM 775 O O . THR A 1 93 ? -2.919 6.862 20.090 1.00 98.06 93 THR A O 1
ATOM 778 N N . ILE A 1 94 ? -1.753 7.466 18.268 1.00 98.06 94 ILE A N 1
ATOM 779 C CA . ILE A 1 94 ? -2.345 6.469 17.368 1.00 98.06 94 ILE A CA 1
ATOM 780 C C . ILE A 1 94 ? -1.941 5.052 17.773 1.00 98.06 94 ILE A C 1
ATOM 782 O O . ILE A 1 94 ? -2.800 4.175 17.845 1.00 98.06 94 ILE A O 1
ATOM 786 N N . VAL A 1 95 ? -0.671 4.822 18.108 1.00 98.25 95 VAL A N 1
ATOM 787 C CA . VAL A 1 95 ? -0.190 3.518 18.584 1.00 98.25 95 VAL A CA 1
ATOM 788 C C . VAL A 1 95 ? -0.950 3.083 19.839 1.00 98.25 95 VAL A C 1
ATOM 790 O O . VAL A 1 95 ? -1.460 1.963 19.897 1.00 98.25 95 VAL A O 1
ATOM 793 N N . ASN A 1 96 ? -1.106 3.974 20.821 1.00 97.62 96 ASN A N 1
ATOM 794 C CA . ASN A 1 96 ? -1.867 3.668 22.032 1.00 97.62 96 ASN A CA 1
ATOM 795 C C . ASN A 1 96 ? -3.351 3.433 21.732 1.00 97.62 96 ASN A C 1
ATOM 797 O O . ASN A 1 96 ? -3.958 2.537 22.312 1.00 97.62 96 ASN A O 1
ATOM 801 N N . ARG A 1 97 ? -3.936 4.181 20.794 1.00 97.31 97 ARG A N 1
ATOM 802 C CA . ARG A 1 97 ? -5.329 3.991 20.374 1.00 97.31 97 ARG A CA 1
ATOM 803 C C . ARG A 1 97 ? -5.560 2.633 19.702 1.00 97.31 97 ARG A C 1
ATOM 805 O O . ARG A 1 97 ? -6.538 1.962 20.011 1.00 97.31 97 ARG A O 1
ATOM 812 N N . LEU A 1 98 ? -4.692 2.236 18.771 1.00 97.62 98 LEU A N 1
ATOM 813 C CA . LEU A 1 98 ? -4.888 1.042 17.941 1.00 97.62 98 LEU A CA 1
ATOM 814 C C . LEU A 1 98 ? -4.450 -0.254 18.635 1.00 97.62 98 LEU A C 1
ATOM 816 O O . LEU A 1 98 ? -5.046 -1.303 18.375 1.00 97.62 98 LEU A O 1
ATOM 820 N N . PHE A 1 99 ? -3.428 -0.180 19.493 1.00 97.69 99 PHE A N 1
ATOM 821 C CA . PHE A 1 99 ? -2.759 -1.342 20.094 1.00 97.69 99 PHE A CA 1
ATOM 822 C C . PHE A 1 99 ? -2.743 -1.322 21.627 1.00 97.69 99 PHE A C 1
ATOM 824 O O . PHE A 1 99 ? -2.284 -2.279 22.249 1.00 97.69 99 PHE A O 1
ATOM 831 N N . GLY A 1 100 ? -3.183 -0.235 22.262 1.00 96.88 100 GLY A N 1
ATOM 832 C CA . GLY A 1 100 ? -3.117 -0.036 23.712 1.00 96.88 100 GLY A CA 1
ATOM 833 C C . GLY A 1 100 ? -1.727 0.353 24.225 1.00 96.88 100 GLY A C 1
ATOM 834 O O . GLY A 1 100 ? -1.625 1.099 25.194 1.00 96.88 100 GLY A O 1
ATOM 835 N N . ASN A 1 101 ? -0.656 -0.149 23.604 1.00 95.50 101 ASN A N 1
ATOM 836 C CA . ASN A 1 101 ? 0.726 0.170 23.958 1.00 95.50 101 ASN A CA 1
ATOM 837 C C . ASN A 1 101 ? 1.711 -0.147 22.820 1.00 95.50 101 ASN A C 1
ATOM 839 O O . ASN A 1 101 ? 1.440 -0.952 21.925 1.00 95.50 101 ASN A O 1
ATOM 843 N N . HIS A 1 102 ? 2.907 0.433 22.924 1.00 96.44 102 HIS A N 1
ATOM 844 C CA . HIS A 1 102 ? 3.982 0.264 21.949 1.00 96.44 102 HIS A CA 1
ATOM 845 C C . HIS A 1 102 ? 4.502 -1.182 21.837 1.00 96.44 102 HIS A C 1
ATOM 847 O O . HIS A 1 102 ? 4.824 -1.638 20.744 1.00 96.44 102 HIS A O 1
ATOM 853 N N . THR A 1 103 ? 4.548 -1.947 22.932 1.00 97.62 103 THR A N 1
ATOM 854 C CA . THR A 1 103 ? 5.007 -3.350 22.903 1.00 97.62 103 THR A CA 1
ATOM 855 C C . THR A 1 103 ? 4.108 -4.220 22.024 1.00 97.62 103 THR A C 1
ATOM 857 O O . THR A 1 103 ? 4.593 -5.030 21.238 1.00 97.62 103 THR A O 1
ATOM 860 N N . THR A 1 104 ? 2.795 -4.019 22.122 1.00 97.56 104 THR A N 1
ATOM 861 C CA . THR A 1 104 ? 1.795 -4.734 21.320 1.00 97.56 104 THR A CA 1
ATOM 862 C C . THR A 1 104 ? 1.891 -4.330 19.854 1.00 97.56 104 THR A C 1
ATOM 864 O O . THR A 1 104 ? 1.848 -5.196 18.983 1.00 97.56 104 THR A O 1
ATOM 867 N N . TYR A 1 105 ? 2.105 -3.038 19.584 1.00 98.12 105 TYR A N 1
ATOM 868 C CA . TYR A 1 105 ? 2.406 -2.549 18.241 1.00 98.12 105 TYR A CA 1
ATOM 869 C C . TYR A 1 105 ? 3.614 -3.271 17.637 1.00 98.12 105 TYR A C 1
ATOM 871 O O . TYR A 1 105 ? 3.490 -3.863 16.567 1.00 98.12 105 TYR A O 1
ATOM 879 N N . LEU A 1 106 ? 4.757 -3.306 18.331 1.00 97.50 106 LEU A N 1
ATOM 880 C CA . LEU A 1 106 ? 5.966 -3.953 17.814 1.00 97.50 106 LEU A CA 1
ATOM 881 C C . LEU A 1 106 ? 5.748 -5.438 17.498 1.00 97.50 106 LEU A C 1
ATOM 883 O O . LEU A 1 106 ? 6.201 -5.892 16.447 1.00 97.50 106 LEU A O 1
ATOM 887 N N . ALA A 1 107 ? 5.048 -6.160 18.378 1.00 96.69 107 ALA A N 1
ATOM 888 C CA . ALA A 1 107 ? 4.787 -7.590 18.232 1.00 96.69 107 ALA A CA 1
ATOM 889 C C . ALA A 1 107 ? 3.823 -7.920 17.080 1.00 96.69 107 ALA A C 1
ATOM 891 O O . ALA A 1 107 ? 3.969 -8.955 16.441 1.00 96.69 107 ALA A O 1
ATOM 892 N N . GLN A 1 108 ? 2.837 -7.059 16.808 1.00 96.50 108 GLN A N 1
ATOM 893 C CA . GLN A 1 108 ? 1.822 -7.310 15.776 1.00 96.50 108 GLN A CA 1
ATOM 894 C C . GLN A 1 108 ? 2.200 -6.775 14.391 1.00 96.50 108 GLN A C 1
ATOM 896 O O . GLN A 1 108 ? 1.555 -7.135 13.411 1.00 96.50 108 GLN A O 1
ATOM 901 N N . THR A 1 109 ? 3.211 -5.909 14.294 1.00 97.31 109 THR A N 1
ATOM 902 C CA . THR A 1 109 ? 3.528 -5.177 13.054 1.00 97.31 109 THR A CA 1
ATOM 903 C C . THR A 1 109 ? 4.932 -5.437 12.515 1.00 97.31 109 THR A C 1
ATOM 905 O O . THR A 1 109 ? 5.408 -4.690 11.666 1.00 97.31 109 THR A O 1
ATOM 908 N N . GLU A 1 110 ? 5.621 -6.476 12.995 1.00 96.50 110 GLU A N 1
ATOM 909 C CA . GLU A 1 110 ? 7.002 -6.784 12.596 1.00 96.50 110 GLU A CA 1
ATOM 910 C C . GLU A 1 110 ? 7.178 -6.860 11.073 1.00 96.50 110 GLU A C 1
ATOM 912 O O . GLU A 1 110 ? 8.002 -6.133 10.522 1.00 96.50 110 GLU A O 1
ATOM 917 N N . GLU A 1 111 ? 6.353 -7.655 10.389 1.00 94.75 111 GLU A N 1
ATOM 918 C CA . GLU A 1 111 ? 6.410 -7.805 8.931 1.00 94.75 111 GLU A CA 1
ATOM 919 C C . GLU A 1 111 ? 6.189 -6.469 8.205 1.00 94.75 111 GLU A C 1
ATOM 921 O O . GLU A 1 111 ? 6.968 -6.089 7.333 1.00 94.75 111 GLU A O 1
ATOM 926 N N . ALA A 1 112 ? 5.163 -5.710 8.599 1.00 96.38 112 ALA A N 1
ATOM 927 C CA . ALA A 1 112 ? 4.855 -4.421 7.989 1.00 96.38 112 ALA A CA 1
ATOM 928 C C . ALA A 1 112 ? 5.959 -3.376 8.231 1.00 96.38 112 ALA A C 1
ATOM 930 O O . ALA A 1 112 ? 6.250 -2.590 7.332 1.00 96.38 112 ALA A O 1
ATOM 931 N N . ARG A 1 113 ? 6.620 -3.388 9.397 1.00 96.69 113 ARG A N 1
ATOM 932 C CA . ARG A 1 113 ? 7.778 -2.523 9.684 1.00 96.69 113 ARG A CA 1
ATOM 933 C C . ARG A 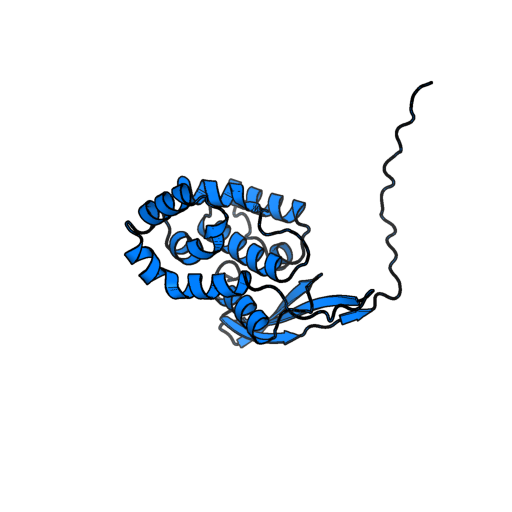1 113 ? 8.995 -2.893 8.836 1.00 96.69 113 ARG A C 1
ATOM 935 O O . ARG A 1 113 ? 9.648 -1.998 8.306 1.00 96.69 113 ARG A O 1
ATOM 942 N N . VAL A 1 114 ? 9.285 -4.187 8.673 1.00 95.12 114 VAL A N 1
ATOM 943 C CA . VAL A 1 114 ? 10.358 -4.654 7.774 1.00 95.12 114 VAL A CA 1
ATOM 944 C C . VAL A 1 114 ? 10.071 -4.209 6.340 1.00 95.12 114 VAL A C 1
ATOM 946 O O . VAL A 1 114 ? 10.939 -3.633 5.687 1.00 95.12 114 VAL A O 1
ATOM 949 N N . ASN A 1 115 ? 8.832 -4.395 5.884 1.00 94.56 115 ASN A N 1
ATOM 950 C CA . ASN A 1 115 ? 8.409 -4.001 4.548 1.00 94.56 115 ASN A CA 1
ATOM 951 C C . ASN A 1 115 ? 8.471 -2.482 4.317 1.00 94.56 115 ASN A C 1
ATOM 953 O O . ASN A 1 115 ? 8.966 -2.051 3.274 1.00 94.56 115 ASN A O 1
ATOM 957 N N . LYS A 1 116 ? 8.040 -1.669 5.296 1.00 94.62 116 LYS A N 1
ATOM 958 C CA . LYS A 1 116 ? 8.202 -0.203 5.278 1.00 94.62 116 LYS A CA 1
ATOM 959 C C . LYS A 1 116 ? 9.668 0.178 5.067 1.00 94.62 116 LYS A C 1
ATOM 961 O O . LYS A 1 116 ? 9.961 1.000 4.204 1.00 94.62 116 LYS A O 1
ATOM 966 N N . GLY A 1 117 ? 10.589 -0.478 5.775 1.00 93.00 117 GLY A N 1
ATOM 967 C CA . GLY A 1 117 ? 12.023 -0.210 5.665 1.00 93.00 117 GLY A CA 1
ATOM 968 C C . GLY A 1 117 ? 12.592 -0.370 4.248 1.00 93.00 117 GLY A C 1
ATOM 969 O O . GLY A 1 117 ? 13.588 0.270 3.924 1.00 93.00 117 GLY A O 1
ATOM 970 N N . TYR A 1 118 ? 11.971 -1.167 3.368 1.00 91.56 118 TYR A N 1
ATOM 971 C CA . TYR A 1 118 ? 12.385 -1.258 1.960 1.00 91.56 118 TYR A CA 1
ATOM 972 C C . TYR A 1 118 ? 11.948 -0.059 1.108 1.00 91.56 118 TYR A C 1
ATOM 974 O O . TYR A 1 118 ? 12.593 0.212 0.095 1.00 91.56 118 TYR A O 1
ATOM 982 N N . LEU A 1 119 ? 10.897 0.667 1.507 1.00 90.25 119 LEU A N 1
ATOM 983 C CA . LEU A 1 119 ? 10.428 1.882 0.826 1.00 90.25 119 LEU A CA 1
ATOM 984 C C . LEU A 1 119 ? 11.305 3.106 1.134 1.00 90.25 119 LEU A C 1
ATOM 986 O O . LEU A 1 119 ? 11.299 4.063 0.366 1.00 90.25 119 LEU A O 1
ATOM 990 N N . GLU A 1 120 ? 12.054 3.075 2.237 1.00 83.56 120 GLU A N 1
ATOM 991 C CA . GLU A 1 120 ? 12.899 4.186 2.696 1.00 83.56 120 GLU A CA 1
ATOM 992 C C . GLU A 1 120 ? 14.309 4.173 2.087 1.00 83.56 120 GLU A C 1
ATOM 994 O O . GLU A 1 120 ? 14.993 5.197 2.088 1.00 83.56 120 GLU A O 1
ATOM 999 N N . GLN A 1 121 ? 14.778 3.033 1.560 1.00 70.81 121 GLN A N 1
ATOM 1000 C CA . GLN A 1 121 ? 16.129 2.975 0.991 1.00 70.81 121 GLN A CA 1
ATOM 1001 C C . GLN A 1 121 ? 16.130 3.665 -0.376 1.00 70.81 121 GLN A C 1
ATOM 1003 O O . GLN A 1 121 ? 15.294 3.402 -1.241 1.00 70.81 121 GLN A O 1
ATOM 1008 N N . THR A 1 122 ? 17.079 4.561 -0.592 1.00 66.44 122 THR A N 1
ATOM 1009 C CA . THR A 1 122 ? 17.215 5.266 -1.864 1.00 66.44 122 THR A CA 1
ATOM 1010 C C . THR A 1 122 ? 18.062 4.457 -2.841 1.00 66.44 122 THR A C 1
ATOM 1012 O O . THR A 1 122 ? 18.973 3.725 -2.447 1.00 66.44 122 THR A O 1
ATOM 1015 N N . GLY A 1 123 ? 17.758 4.580 -4.136 1.00 59.97 123 GLY A N 1
ATOM 1016 C CA . GLY A 1 123 ? 18.595 4.025 -5.195 1.00 59.97 123 GLY A CA 1
ATOM 1017 C C . GLY A 1 123 ? 20.013 4.588 -5.093 1.00 59.97 123 GLY A C 1
ATOM 1018 O O . GLY A 1 123 ? 20.209 5.786 -4.894 1.00 59.97 123 GLY A O 1
ATOM 1019 N N . THR A 1 124 ? 21.012 3.712 -5.164 1.00 55.41 124 THR A N 1
ATOM 1020 C CA . THR A 1 124 ? 22.423 4.054 -4.903 1.00 55.41 124 THR A CA 1
ATOM 1021 C C . THR A 1 124 ? 23.270 4.133 -6.169 1.00 55.41 124 THR A C 1
ATOM 1023 O O . THR A 1 124 ? 24.459 4.440 -6.103 1.00 55.41 124 THR A O 1
ATOM 1026 N N . LEU A 1 125 ? 22.683 3.826 -7.326 1.00 54.16 125 LEU A N 1
ATOM 1027 C CA . LEU A 1 125 ? 23.386 3.742 -8.601 1.00 54.16 125 LEU A CA 1
ATOM 1028 C C . LEU A 1 125 ? 23.141 5.016 -9.415 1.00 54.16 125 LEU A C 1
ATOM 1030 O O . LEU A 1 125 ? 22.038 5.527 -9.429 1.00 54.16 125 LEU A O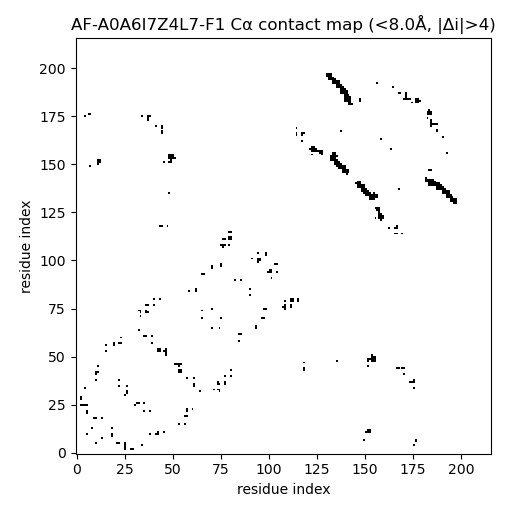 1
ATOM 1034 N N . ASP A 1 126 ? 24.138 5.524 -10.134 1.00 58.91 126 ASP A N 1
ATOM 1035 C CA . ASP A 1 126 ? 23.938 6.588 -11.128 1.00 58.91 126 ASP A CA 1
ATOM 1036 C C . ASP A 1 126 ? 24.042 5.972 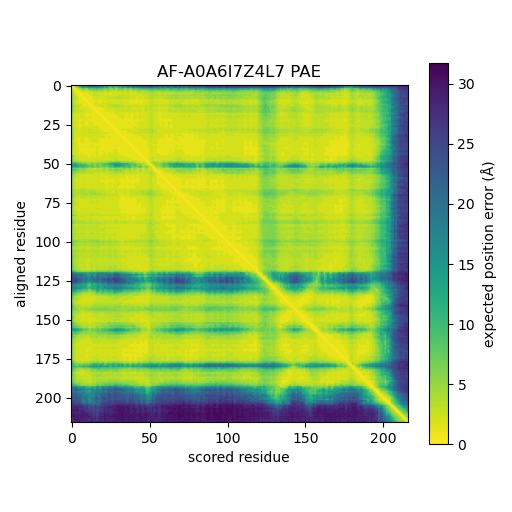-12.529 1.00 58.91 126 ASP A C 1
ATOM 1038 O O . ASP A 1 126 ? 25.079 6.015 -13.189 1.00 58.91 126 ASP A O 1
ATOM 1042 N N . ASN A 1 127 ? 22.990 5.252 -12.936 1.00 62.50 127 ASN A N 1
ATOM 1043 C CA . ASN A 1 127 ? 22.925 4.531 -14.216 1.00 62.50 127 ASN A CA 1
ATOM 1044 C C . ASN A 1 127 ? 21.854 5.094 -15.168 1.00 62.50 127 ASN A C 1
ATOM 1046 O O . ASN A 1 127 ? 21.480 4.446 -16.153 1.00 62.50 127 ASN A O 1
ATOM 1050 N N . ARG A 1 128 ? 21.339 6.291 -14.868 1.00 67.62 128 ARG A N 1
ATOM 1051 C CA . ARG A 1 128 ? 20.291 6.933 -15.656 1.00 67.62 128 ARG A CA 1
ATOM 1052 C C . ARG A 1 128 ? 20.873 7.455 -16.966 1.00 67.62 128 ARG A C 1
ATOM 1054 O O . ARG A 1 128 ? 21.771 8.287 -16.983 1.00 67.62 128 ARG A O 1
ATOM 1061 N N . ILE A 1 129 ? 20.305 7.008 -18.078 1.00 70.31 129 ILE A N 1
ATOM 1062 C CA . ILE A 1 129 ? 20.660 7.480 -19.415 1.00 70.31 129 ILE A CA 1
ATOM 1063 C C . ILE A 1 129 ? 19.641 8.537 -19.833 1.00 70.31 129 ILE A C 1
ATOM 1065 O O . ILE A 1 129 ? 18.430 8.292 -19.847 1.00 70.31 129 ILE A O 1
ATOM 1069 N N . GLU A 1 130 ? 20.133 9.721 -20.184 1.00 69.12 130 GLU A N 1
ATOM 1070 C CA . GLU A 1 130 ? 19.306 10.812 -20.690 1.00 69.12 130 GLU A CA 1
ATOM 1071 C C . GLU A 1 130 ? 18.532 10.373 -21.950 1.00 69.12 130 GLU A C 1
ATOM 1073 O O . GLU A 1 130 ? 19.072 9.730 -22.849 1.00 69.12 130 GLU A O 1
ATOM 1078 N N . GLY A 1 131 ? 17.231 10.673 -22.003 1.00 68.12 131 GLY A N 1
ATOM 1079 C CA . GLY A 1 131 ? 16.352 10.282 -23.113 1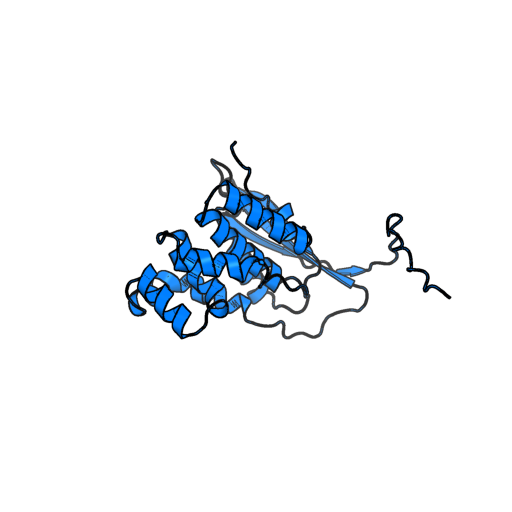.00 68.12 131 GLY A CA 1
ATOM 1080 C C . GLY A 1 131 ? 15.755 8.866 -23.034 1.00 68.12 131 GLY A C 1
ATOM 1081 O O . GLY A 1 131 ? 14.872 8.544 -23.838 1.00 68.12 131 GLY A O 1
ATOM 1082 N N . LEU A 1 132 ? 16.161 8.033 -22.063 1.00 73.00 132 LEU A N 1
ATOM 1083 C CA . LEU A 1 132 ? 15.459 6.785 -21.749 1.00 73.00 132 LEU A CA 1
ATOM 1084 C C . LEU A 1 132 ? 14.283 7.028 -20.801 1.00 73.00 132 LEU A C 1
ATOM 1086 O O . LEU A 1 132 ? 14.400 7.714 -19.786 1.00 73.00 132 LEU A O 1
ATOM 1090 N N . VAL A 1 133 ? 13.150 6.395 -21.110 1.00 74.94 133 VAL A N 1
ATOM 1091 C CA . VAL A 1 133 ? 12.055 6.215 -20.153 1.00 74.94 133 VAL A CA 1
ATOM 1092 C C . VAL A 1 133 ? 12.111 4.798 -19.613 1.00 74.94 133 VAL A C 1
ATOM 1094 O O . VAL A 1 133 ? 12.021 3.822 -20.369 1.00 74.94 133 VAL A O 1
ATOM 1097 N N . TYR A 1 134 ? 12.238 4.707 -18.296 1.00 82.94 134 TYR A N 1
ATOM 1098 C CA . TYR A 1 134 ? 12.282 3.459 -17.557 1.00 82.94 134 TYR A CA 1
ATOM 1099 C C . TYR A 1 134 ? 10.898 3.102 -17.017 1.00 82.94 134 TYR A C 1
ATOM 1101 O O . TYR A 1 134 ? 10.047 3.961 -16.757 1.00 82.94 134 TYR A O 1
ATOM 1109 N N . ARG A 1 135 ? 10.655 1.800 -16.910 1.00 88.38 135 ARG A N 1
ATOM 1110 C CA . ARG A 1 135 ? 9.453 1.242 -16.299 1.00 88.38 135 ARG A CA 1
ATOM 1111 C C . ARG A 1 135 ? 9.785 -0.076 -15.623 1.00 88.38 135 ARG A C 1
ATOM 1113 O O . ARG A 1 135 ? 10.680 -0.776 -16.087 1.00 88.38 135 ARG A O 1
ATOM 1120 N N . VAL A 1 136 ? 9.003 -0.440 -14.619 1.00 91.19 136 VAL A N 1
ATOM 1121 C CA . VAL A 1 136 ? 8.995 -1.776 -14.018 1.00 91.19 136 VAL A CA 1
ATOM 1122 C C . VAL A 1 136 ? 7.797 -2.538 -14.574 1.00 91.19 136 VAL A C 1
ATOM 1124 O O . VAL A 1 136 ? 6.658 -2.072 -14.509 1.00 91.19 136 VAL A O 1
ATOM 1127 N N . GLU A 1 137 ? 8.054 -3.703 -15.158 1.00 93.38 137 GLU A N 1
ATOM 1128 C CA . GLU A 1 137 ? 7.037 -4.661 -15.584 1.00 93.38 137 GLU A CA 1
ATOM 1129 C C . GLU A 1 137 ? 7.115 -5.896 -14.686 1.00 93.38 137 GLU A C 1
ATOM 1131 O O . GLU A 1 137 ? 8.008 -6.717 -14.865 1.00 93.38 137 GLU A O 1
ATOM 1136 N N . ALA A 1 138 ? 6.198 -6.020 -13.728 1.00 94.56 138 ALA A N 1
ATOM 1137 C CA . ALA A 1 138 ? 6.151 -7.137 -12.787 1.00 94.56 138 ALA A CA 1
ATOM 1138 C C . ALA A 1 138 ? 5.078 -8.157 -13.187 1.00 94.56 138 ALA A C 1
ATOM 1140 O O . ALA A 1 138 ? 4.050 -7.799 -13.770 1.00 94.56 138 ALA A O 1
ATOM 1141 N N . VAL A 1 139 ? 5.317 -9.425 -12.867 1.00 95.81 139 VAL A N 1
ATOM 1142 C CA . VAL A 1 139 ? 4.385 -10.536 -13.066 1.00 95.81 139 VAL A CA 1
ATOM 1143 C C . VAL A 1 139 ? 4.078 -11.167 -11.717 1.00 95.81 139 VAL A C 1
ATOM 1145 O O . VAL A 1 139 ? 4.991 -11.530 -10.975 1.00 95.81 139 VAL A O 1
ATOM 1148 N N . PHE A 1 140 ? 2.789 -11.329 -11.453 1.00 95.94 140 PHE A N 1
ATOM 1149 C CA . PHE A 1 140 ? 2.241 -12.018 -10.294 1.00 95.94 140 PHE A CA 1
ATOM 1150 C C . PHE A 1 140 ? 1.386 -13.192 -10.762 1.00 95.94 140 PHE A C 1
ATOM 1152 O O . PHE A 1 140 ? 0.828 -13.148 -11.858 1.00 95.94 140 PHE A O 1
ATOM 1159 N N . GLU A 1 141 ? 1.266 -14.223 -9.945 1.00 94.62 141 GLU A N 1
ATOM 1160 C CA . GLU A 1 141 ? 0.295 -15.301 -10.111 1.00 94.62 141 GLU A CA 1
ATOM 1161 C C . GLU A 1 141 ? -0.828 -15.138 -9.087 1.00 94.62 141 GLU A C 1
ATOM 1163 O O . GLU A 1 141 ? -0.588 -14.748 -7.941 1.00 94.62 141 GLU A O 1
ATOM 1168 N N . ASP A 1 142 ? -2.060 -15.395 -9.525 1.00 94.19 142 ASP A N 1
ATOM 1169 C CA . ASP A 1 142 ? -3.206 -15.519 -8.628 1.00 94.19 142 ASP A CA 1
ATOM 1170 C C . ASP A 1 142 ? -3.294 -16.927 -8.018 1.00 94.19 142 ASP A C 1
ATOM 1172 O O . ASP A 1 142 ? -2.524 -17.828 -8.358 1.00 94.19 142 ASP A O 1
ATOM 1176 N N . THR A 1 143 ? -4.265 -17.136 -7.130 1.00 90.62 143 THR A N 1
ATOM 1177 C CA . THR A 1 143 ? -4.476 -18.422 -6.439 1.00 90.62 143 THR A CA 1
ATOM 1178 C C . THR A 1 143 ? -4.764 -19.608 -7.364 1.00 90.62 143 THR A C 1
ATOM 1180 O O . THR A 1 143 ? -4.661 -20.753 -6.926 1.00 90.62 143 THR A O 1
ATOM 1183 N N . ILE A 1 144 ? -5.109 -19.369 -8.636 1.00 90.88 144 ILE A N 1
ATOM 1184 C CA . ILE A 1 144 ? -5.352 -20.411 -9.646 1.00 90.88 144 ILE A CA 1
ATOM 1185 C C . ILE A 1 144 ? -4.188 -20.551 -10.645 1.00 90.88 144 ILE A C 1
ATOM 1187 O O . ILE A 1 144 ? -4.307 -21.285 -11.628 1.00 90.88 144 ILE A O 1
ATOM 1191 N N . GLY A 1 145 ? -3.062 -19.866 -10.410 1.00 88.81 145 GLY A N 1
ATOM 1192 C CA . GLY A 1 145 ? -1.851 -19.923 -11.236 1.00 88.81 145 GLY A CA 1
ATOM 1193 C C . GLY A 1 145 ? -1.910 -19.078 -12.513 1.00 88.81 145 GLY A C 1
ATOM 1194 O O . GLY A 1 145 ? -1.057 -19.209 -13.396 1.00 88.81 145 GLY A O 1
ATOM 1195 N N . LYS A 1 146 ? -2.913 -18.205 -12.667 1.00 93.62 146 LYS A N 1
ATOM 1196 C CA . LYS A 1 146 ? -2.993 -17.288 -13.806 1.00 93.62 146 LYS A CA 1
ATOM 1197 C C . LYS A 1 146 ? -2.098 -16.076 -13.561 1.00 93.62 146 LYS A C 1
ATOM 1199 O O . LYS A 1 146 ? -2.132 -15.435 -12.516 1.00 93.62 146 LYS A O 1
ATOM 1204 N N . LYS A 1 147 ? -1.329 -15.727 -14.594 1.00 94.31 147 LYS A N 1
ATOM 1205 C CA . LYS A 1 147 ? -0.372 -14.616 -14.571 1.00 94.31 147 LYS A CA 1
ATOM 1206 C C . LYS A 1 147 ? -1.046 -13.264 -14.811 1.00 94.31 147 LYS A C 1
ATOM 1208 O O . LYS A 1 147 ? -1.767 -13.084 -15.796 1.00 94.31 147 LYS A O 1
ATOM 1213 N N . HIS A 1 148 ? -0.722 -12.292 -13.966 1.00 94.12 148 HIS A N 1
ATOM 1214 C CA . HIS A 1 148 ? -1.141 -10.894 -14.034 1.00 94.12 148 HIS A CA 1
ATOM 1215 C C . HIS A 1 148 ? 0.083 -9.997 -14.172 1.00 94.12 148 HIS A C 1
ATOM 1217 O O . HIS A 1 148 ? 1.046 -10.123 -13.420 1.00 94.12 148 HIS A O 1
ATOM 1223 N N . LYS A 1 149 ? 0.049 -9.082 -15.142 1.00 94.50 149 LYS A N 1
ATOM 1224 C CA . LYS A 1 149 ? 1.143 -8.144 -15.397 1.00 94.50 149 LYS A CA 1
ATOM 1225 C C . LYS A 1 149 ? 0.808 -6.771 -14.831 1.00 94.50 149 LYS A C 1
ATOM 1227 O O . LYS A 1 149 ? -0.147 -6.153 -15.295 1.00 94.50 149 LYS A O 1
ATOM 1232 N N . LEU A 1 150 ? 1.662 -6.269 -13.947 1.00 95.38 150 LEU A N 1
ATOM 1233 C CA . LEU A 1 150 ? 1.665 -4.887 -13.482 1.00 95.38 150 LEU A CA 1
ATOM 1234 C C . LEU A 1 150 ? 2.703 -4.079 -14.267 1.00 95.38 150 LEU A C 1
ATOM 1236 O O . LEU A 1 150 ? 3.791 -4.560 -14.580 1.00 95.38 150 LEU A O 1
ATOM 1240 N N . THR A 1 151 ? 2.386 -2.831 -14.609 1.00 92.81 151 THR A N 1
ATOM 1241 C CA . THR A 1 151 ? 3.346 -1.904 -15.226 1.00 92.81 151 THR A CA 1
ATOM 1242 C C . THR A 1 151 ? 3.359 -0.581 -14.478 1.00 92.81 151 THR A C 1
ATOM 1244 O O . THR A 1 151 ? 2.352 0.126 -14.466 1.00 92.81 151 THR A O 1
ATOM 1247 N N . ILE A 1 152 ? 4.518 -0.220 -13.934 1.00 91.69 152 ILE A N 1
ATOM 1248 C CA . ILE A 1 152 ? 4.782 1.063 -13.278 1.00 91.69 152 ILE A CA 1
ATOM 1249 C C . ILE A 1 152 ? 5.718 1.855 -14.190 1.00 91.69 152 ILE A C 1
ATOM 1251 O O . ILE A 1 152 ? 6.738 1.331 -14.625 1.00 91.69 152 ILE A O 1
ATOM 1255 N N . ARG A 1 153 ? 5.341 3.082 -14.560 1.00 87.69 153 ARG A N 1
ATOM 1256 C CA . ARG A 1 153 ? 6.078 3.919 -15.525 1.00 87.69 153 ARG A CA 1
ATOM 1257 C C . ARG A 1 153 ? 6.865 5.013 -14.820 1.00 87.69 153 ARG A C 1
ATOM 1259 O O . ARG A 1 153 ? 6.588 5.308 -13.664 1.00 87.69 153 ARG A O 1
ATOM 1266 N N . ASP A 1 154 ? 7.774 5.636 -15.566 1.00 83.81 154 ASP A N 1
ATOM 1267 C CA . ASP A 1 154 ? 8.572 6.778 -15.111 1.00 83.81 154 ASP A CA 1
ATOM 1268 C C . ASP A 1 154 ? 9.362 6.422 -13.844 1.00 83.81 154 ASP A C 1
ATOM 1270 O O . ASP A 1 154 ? 9.400 7.180 -12.872 1.00 83.81 154 ASP A O 1
ATOM 1274 N N . THR A 1 155 ? 9.917 5.205 -13.853 1.00 85.06 155 THR A N 1
ATOM 1275 C CA . THR A 1 155 ? 10.572 4.624 -12.687 1.00 85.06 155 THR A CA 1
ATOM 1276 C C . THR A 1 155 ? 12.026 5.042 -12.591 1.00 85.06 155 THR A C 1
ATOM 1278 O O . THR A 1 155 ? 12.665 5.313 -13.608 1.00 85.06 155 THR A O 1
ATOM 1281 N N . ASP A 1 156 ? 12.568 5.031 -11.384 1.00 78.81 156 ASP A N 1
ATOM 1282 C CA . ASP A 1 156 ? 14.006 5.121 -11.184 1.00 78.81 156 ASP A CA 1
ATOM 1283 C C . ASP A 1 156 ? 14.671 3.766 -11.514 1.00 78.81 156 ASP A C 1
ATOM 1285 O O . ASP A 1 156 ? 14.226 2.710 -11.062 1.00 78.81 156 ASP A O 1
ATOM 1289 N N . SER A 1 157 ? 15.700 3.771 -12.368 1.00 73.44 157 SER A N 1
ATOM 1290 C CA . SER A 1 157 ? 16.438 2.568 -12.792 1.00 73.44 157 SER A CA 1
ATOM 1291 C C . SER A 1 157 ? 17.560 2.162 -11.838 1.00 73.44 157 SER A C 1
ATOM 1293 O O . SER A 1 157 ? 18.292 1.208 -12.116 1.00 73.44 157 SER A O 1
ATOM 1295 N N . THR A 1 158 ? 17.731 2.916 -10.758 1.00 75.38 158 THR A N 1
ATOM 1296 C CA . THR A 1 158 ? 18.896 2.841 -9.876 1.00 75.38 158 THR A CA 1
ATOM 1297 C C . THR A 1 158 ? 18.666 1.972 -8.641 1.00 75.38 158 THR A C 1
ATOM 1299 O O . THR A 1 158 ? 19.620 1.651 -7.927 1.00 75.38 158 THR A O 1
ATOM 1302 N N . PHE A 1 159 ? 17.420 1.553 -8.396 1.00 81.12 159 PHE A N 1
ATOM 1303 C CA . PHE A 1 159 ? 17.084 0.637 -7.311 1.00 81.12 159 PHE A CA 1
ATOM 1304 C C . PHE A 1 159 ? 17.721 -0.737 -7.517 1.00 81.12 159 PHE A C 1
ATOM 1306 O O . PHE A 1 159 ? 17.762 -1.274 -8.627 1.00 81.12 159 PHE A O 1
ATOM 1313 N N . SER A 1 160 ? 18.198 -1.328 -6.419 1.00 83.00 160 SER A N 1
ATOM 1314 C CA . SER A 1 160 ? 18.769 -2.675 -6.455 1.00 83.00 160 SER A CA 1
ATOM 1315 C C . SER A 1 160 ? 17.699 -3.727 -6.764 1.00 83.00 160 SER A C 1
ATOM 1317 O O . SER A 1 160 ? 16.509 -3.534 -6.495 1.00 83.00 160 SER A O 1
ATOM 1319 N N . GLU A 1 161 ? 18.126 -4.873 -7.297 1.00 85.69 161 GLU A N 1
ATOM 1320 C CA . GLU A 1 161 ? 17.235 -6.007 -7.566 1.00 85.69 161 GLU A CA 1
ATOM 1321 C C . GLU A 1 161 ? 16.541 -6.497 -6.293 1.00 85.69 161 GLU A C 1
ATOM 1323 O O . GLU A 1 161 ? 15.317 -6.603 -6.260 1.00 85.69 161 GLU A O 1
ATOM 1328 N N . SER A 1 162 ? 17.315 -6.723 -5.226 1.00 86.94 162 SER A N 1
ATOM 1329 C CA . SER A 1 162 ? 16.787 -7.169 -3.933 1.00 86.94 162 SER A CA 1
ATOM 1330 C C . SER A 1 162 ? 15.701 -6.222 -3.423 1.00 86.94 162 SER A C 1
ATOM 1332 O O . SER A 1 162 ? 14.595 -6.652 -3.108 1.00 86.94 162 SER A O 1
ATOM 1334 N N . GLN A 1 163 ? 15.974 -4.917 -3.431 1.00 88.19 163 GLN A N 1
ATOM 1335 C CA . GLN A 1 163 ? 15.014 -3.922 -2.973 1.00 88.19 163 GLN A CA 1
ATOM 1336 C C . GLN A 1 163 ? 13.762 -3.866 -3.859 1.00 88.19 163 GLN A C 1
ATOM 1338 O O . GLN A 1 163 ? 12.646 -3.835 -3.347 1.00 88.19 163 GLN A O 1
ATOM 1343 N N . THR A 1 164 ? 13.934 -3.916 -5.183 1.00 90.56 164 THR A N 1
ATOM 1344 C CA . THR A 1 164 ? 12.819 -3.941 -6.141 1.00 90.56 164 THR A CA 1
ATOM 1345 C C . THR A 1 164 ? 11.892 -5.126 -5.878 1.00 90.56 164 THR A C 1
ATOM 1347 O O . THR A 1 164 ? 10.674 -4.956 -5.842 1.00 90.56 164 THR A O 1
ATOM 1350 N N . ILE A 1 165 ? 12.456 -6.317 -5.652 1.00 92.12 165 ILE A N 1
ATOM 1351 C CA . ILE A 1 165 ? 11.689 -7.528 -5.340 1.00 92.12 165 ILE A CA 1
ATOM 1352 C C . ILE A 1 165 ? 10.908 -7.348 -4.039 1.00 92.12 165 ILE A C 1
ATOM 1354 O O . ILE A 1 165 ? 9.711 -7.627 -4.009 1.00 92.12 165 ILE A O 1
ATOM 1358 N N . GLN A 1 166 ? 11.551 -6.847 -2.981 1.00 94.38 166 GLN A N 1
ATOM 1359 C CA . GLN A 1 166 ? 10.881 -6.677 -1.692 1.00 94.38 166 GLN A CA 1
ATOM 1360 C C . GLN A 1 166 ? 9.746 -5.654 -1.755 1.00 94.38 166 GLN A C 1
ATOM 1362 O O . GLN A 1 166 ? 8.659 -5.911 -1.243 1.00 94.38 166 GLN A O 1
ATOM 1367 N N . VAL A 1 167 ? 9.936 -4.538 -2.464 1.00 94.81 167 VAL A N 1
ATOM 1368 C CA . VAL A 1 167 ? 8.865 -3.551 -2.633 1.00 94.81 167 VAL A CA 1
ATOM 1369 C C . VAL A 1 167 ? 7.711 -4.099 -3.484 1.00 94.81 167 VAL A C 1
ATOM 1371 O O . VAL A 1 167 ? 6.549 -3.812 -3.201 1.00 94.81 167 VAL A O 1
ATOM 1374 N N . LEU A 1 168 ? 7.984 -4.935 -4.492 1.00 96.00 168 LEU A N 1
ATOM 1375 C CA . LEU A 1 168 ? 6.925 -5.618 -5.246 1.00 96.00 168 LEU A CA 1
ATOM 1376 C C . LEU A 1 168 ? 6.167 -6.645 -4.391 1.00 96.00 168 LEU A C 1
ATOM 1378 O O . LEU A 1 168 ? 4.952 -6.766 -4.553 1.00 96.00 168 LEU A O 1
ATOM 1382 N N . ASN A 1 169 ? 6.841 -7.337 -3.468 1.00 95.69 169 ASN A N 1
ATOM 1383 C CA . ASN A 1 169 ? 6.204 -8.287 -2.548 1.00 95.69 169 ASN A CA 1
ATOM 1384 C C . ASN A 1 169 ? 5.198 -7.621 -1.604 1.00 95.69 169 ASN A C 1
ATOM 1386 O O . ASN A 1 169 ? 4.225 -8.259 -1.225 1.00 95.69 169 ASN A O 1
ATOM 1390 N N . ILE A 1 170 ? 5.339 -6.329 -1.292 1.00 97.38 170 ILE A N 1
ATOM 1391 C CA . ILE A 1 170 ? 4.330 -5.596 -0.505 1.00 97.38 170 ILE A CA 1
ATOM 1392 C C . ILE A 1 170 ? 2.940 -5.718 -1.146 1.00 97.38 170 ILE A C 1
ATOM 1394 O O . ILE A 1 170 ? 1.939 -5.856 -0.442 1.00 97.38 170 ILE A O 1
ATOM 1398 N N . LEU A 1 171 ? 2.866 -5.724 -2.482 1.00 97.00 171 LEU A N 1
ATOM 1399 C CA . LEU A 1 171 ? 1.601 -5.812 -3.211 1.00 97.00 171 LEU A CA 1
ATOM 1400 C C . LEU A 1 171 ? 0.888 -7.151 -3.036 1.00 97.00 171 LEU A C 1
ATOM 1402 O O . LEU A 1 171 ? -0.326 -7.186 -3.223 1.00 97.00 171 LEU A O 1
ATOM 1406 N N . THR A 1 172 ? 1.596 -8.227 -2.672 1.00 95.75 172 THR A N 1
ATOM 1407 C CA . THR A 1 172 ? 0.940 -9.511 -2.398 1.00 95.75 172 THR A CA 1
ATOM 1408 C C . THR A 1 172 ? 0.190 -9.485 -1.076 1.00 95.75 172 THR A C 1
ATOM 1410 O O . THR A 1 172 ? -0.751 -10.247 -0.893 1.00 95.75 172 THR A O 1
ATOM 1413 N N . THR A 1 173 ? 0.530 -8.574 -0.161 1.00 95.81 173 THR A N 1
ATOM 1414 C CA . THR A 1 173 ? -0.193 -8.429 1.109 1.00 95.81 173 THR A CA 1
ATOM 1415 C C . THR A 1 173 ? -1.582 -7.807 0.926 1.00 95.81 173 THR A C 1
ATOM 1417 O O . THR A 1 173 ? -2.441 -8.009 1.775 1.00 95.81 173 THR A O 1
ATOM 1420 N N . LEU A 1 174 ? -1.811 -7.081 -0.175 1.00 96.44 174 LEU A N 1
ATOM 1421 C CA . LEU A 1 174 ? -2.996 -6.250 -0.396 1.00 96.44 174 LEU A CA 1
ATOM 1422 C C . LEU A 1 174 ? -4.159 -7.047 -1.008 1.00 96.44 174 LEU A C 1
ATOM 1424 O O . LEU A 1 174 ? -4.009 -7.674 -2.057 1.00 96.44 174 LEU A O 1
ATOM 1428 N N . SER A 1 175 ? -5.339 -6.938 -0.400 1.00 94.56 175 SER A N 1
ATOM 1429 C CA . SER A 1 175 ? -6.600 -7.550 -0.832 1.00 94.56 175 SER A CA 1
ATOM 1430 C C . SER A 1 175 ? -7.442 -6.664 -1.767 1.00 94.56 175 SER A C 1
ATOM 1432 O O . SER A 1 175 ? -8.373 -7.136 -2.419 1.00 94.56 175 SER A O 1
ATOM 1434 N N . ILE A 1 176 ? -7.127 -5.370 -1.912 1.00 94.69 176 ILE A N 1
ATOM 1435 C CA . ILE A 1 176 ? -7.852 -4.430 -2.795 1.00 94.69 176 ILE A CA 1
ATOM 1436 C C . ILE A 1 176 ? -7.850 -4.839 -4.270 1.00 94.69 176 ILE A C 1
ATOM 1438 O O . ILE A 1 176 ? -8.672 -4.345 -5.045 1.00 94.69 176 ILE A O 1
ATOM 1442 N N . PHE A 1 177 ? -6.919 -5.705 -4.670 1.00 92.12 177 PHE A N 1
ATOM 1443 C CA . PHE A 1 177 ? -6.814 -6.222 -6.032 1.00 92.12 177 PHE A CA 1
ATOM 1444 C C . PHE A 1 177 ? -7.641 -7.480 -6.264 1.00 92.12 177 PHE A C 1
ATOM 1446 O O . PHE A 1 177 ? -7.783 -7.902 -7.418 1.00 92.12 177 PHE A O 1
ATOM 1453 N N . ASP A 1 178 ? -8.178 -8.053 -5.195 1.00 90.56 178 ASP A N 1
ATOM 1454 C CA . ASP A 1 178 ? -8.902 -9.303 -5.241 1.00 90.56 178 ASP A CA 1
ATOM 1455 C C . ASP A 1 178 ? -10.266 -9.100 -5.885 1.00 90.56 178 ASP A C 1
ATOM 1457 O O . ASP A 1 178 ? -10.924 -8.058 -5.793 1.00 90.56 178 ASP A O 1
ATOM 1461 N N . THR A 1 179 ? -10.685 -10.140 -6.585 1.00 79.69 179 THR A N 1
ATOM 1462 C CA . THR A 1 179 ? -12.071 -10.283 -7.025 1.00 79.69 179 THR A CA 1
ATOM 1463 C C . THR A 1 179 ? -12.762 -11.266 -6.093 1.00 79.69 179 THR A C 1
ATOM 1465 O O . THR A 1 179 ? -12.076 -11.963 -5.354 1.00 79.69 179 THR A O 1
ATOM 1468 N N . ALA A 1 180 ? -14.097 -11.323 -6.118 1.00 73.12 180 ALA A N 1
ATOM 1469 C CA . ALA A 1 180 ? -14.902 -12.035 -5.118 1.00 73.12 180 ALA A CA 1
ATOM 1470 C C . ALA A 1 180 ? -14.391 -13.442 -4.732 1.00 73.12 180 ALA A C 1
ATOM 1472 O O . ALA A 1 180 ? -14.528 -13.810 -3.572 1.00 73.12 180 ALA A O 1
ATOM 1473 N N . ASP A 1 181 ? -13.754 -14.173 -5.658 1.00 78.88 181 ASP A N 1
ATOM 1474 C CA . ASP A 1 181 ? -13.272 -15.542 -5.430 1.00 78.88 181 ASP A CA 1
ATOM 1475 C C . ASP A 1 181 ? -11.767 -15.752 -5.694 1.00 78.88 181 ASP A C 1
ATOM 1477 O O . ASP A 1 181 ? -11.277 -16.878 -5.599 1.00 78.88 181 ASP A O 1
ATOM 1481 N N . VAL A 1 182 ? -11.015 -14.713 -6.080 1.00 85.31 182 VAL A N 1
ATOM 1482 C CA . VAL A 1 182 ? -9.624 -14.877 -6.544 1.00 85.31 182 VAL A CA 1
ATOM 1483 C C . VAL A 1 182 ? -8.732 -13.777 -5.992 1.00 85.31 182 VAL A C 1
ATOM 1485 O O . VAL A 1 182 ? -8.916 -12.602 -6.340 1.00 85.31 182 VAL A O 1
ATOM 1488 N N . ARG A 1 183 ? -7.721 -14.188 -5.209 1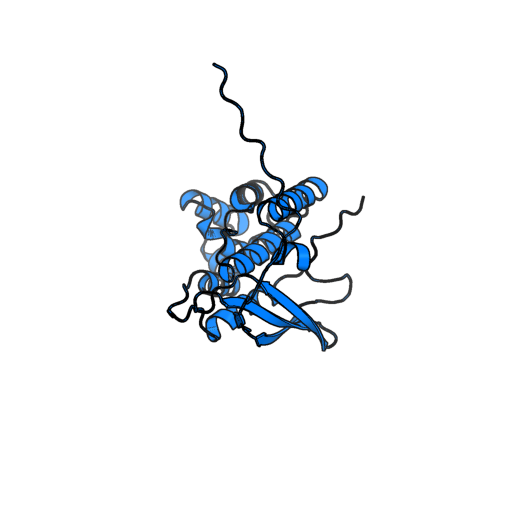.00 89.75 183 ARG A N 1
ATOM 1489 C CA . ARG A 1 183 ? -6.634 -13.310 -4.780 1.00 89.75 183 ARG A CA 1
ATOM 1490 C C . ARG A 1 183 ? -5.675 -13.078 -5.926 1.00 89.75 183 ARG A C 1
ATOM 1492 O O . ARG A 1 183 ? -5.045 -14.010 -6.423 1.00 89.75 183 ARG A O 1
ATOM 1499 N N . LYS A 1 184 ? -5.641 -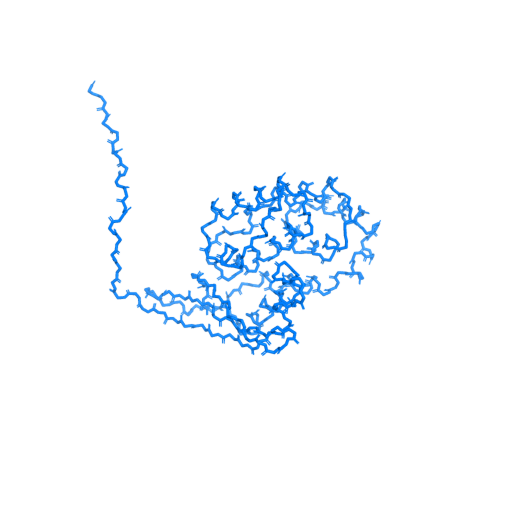11.838 -6.408 1.00 90.62 184 LYS A N 1
ATOM 1500 C CA . LYS A 1 184 ? -5.043 -11.517 -7.710 1.00 90.62 184 LYS A CA 1
ATOM 1501 C C . LYS A 1 184 ? -3.518 -11.520 -7.664 1.00 90.62 184 LYS A C 1
ATOM 1503 O O . LYS A 1 184 ? -2.880 -11.916 -8.638 1.00 90.62 184 LYS A O 1
ATOM 1508 N N . TYR A 1 185 ? -2.952 -11.057 -6.555 1.00 93.38 185 TYR A N 1
ATOM 1509 C CA . TYR A 1 185 ? -1.516 -11.042 -6.299 1.00 93.38 185 TYR A CA 1
ATOM 1510 C C . TYR A 1 185 ? -1.201 -11.991 -5.150 1.00 93.38 185 TYR A C 1
ATOM 1512 O O . TYR A 1 185 ? -0.915 -11.564 -4.040 1.00 93.38 185 TYR A O 1
ATOM 1520 N N . GLU A 1 186 ? -1.276 -13.290 -5.417 1.00 93.31 186 GLU A N 1
ATOM 1521 C CA . GLU A 1 186 ? -0.918 -14.299 -4.420 1.00 93.31 186 GLU A CA 1
ATOM 1522 C C . GLU A 1 186 ? 0.603 -14.465 -4.357 1.00 93.31 186 GLU A C 1
ATOM 1524 O O . GLU A 1 186 ? 1.205 -14.410 -3.289 1.00 93.31 186 GLU A O 1
ATOM 1529 N N . THR A 1 187 ? 1.243 -14.645 -5.516 1.00 93.44 187 THR A N 1
ATOM 1530 C CA . THR A 1 187 ? 2.681 -14.927 -5.609 1.00 93.44 187 THR A CA 1
ATOM 1531 C C . THR A 1 187 ? 3.360 -13.974 -6.581 1.00 93.44 187 THR A C 1
ATOM 1533 O O . THR A 1 187 ? 2.950 -13.842 -7.733 1.00 93.44 187 THR A O 1
ATOM 1536 N N . TYR A 1 188 ? 4.429 -13.313 -6.140 1.00 94.94 188 TYR A N 1
ATOM 1537 C CA . TYR A 1 188 ? 5.336 -12.595 -7.032 1.00 94.94 188 TYR A CA 1
ATOM 1538 C C . TYR A 1 188 ? 6.177 -13.594 -7.846 1.00 94.94 188 TYR A C 1
ATOM 1540 O O . TYR A 1 188 ? 6.728 -14.542 -7.291 1.00 94.94 188 TYR A O 1
ATOM 1548 N N . VAL A 1 189 ? 6.290 -13.379 -9.162 1.00 94.69 189 VAL A N 1
ATOM 1549 C CA . VAL A 1 189 ? 6.984 -14.305 -10.078 1.00 94.69 189 VAL A CA 1
ATOM 1550 C C . VAL A 1 189 ? 8.273 -13.713 -10.634 1.00 94.69 189 VAL A C 1
ATOM 1552 O O . VAL A 1 189 ? 9.315 -14.361 -10.620 1.00 94.69 189 VAL A O 1
ATOM 1555 N N . SER A 1 190 ? 8.207 -12.513 -11.215 1.00 93.31 190 SER A N 1
ATOM 1556 C CA . SER A 1 190 ? 9.359 -11.885 -11.882 1.00 93.31 190 SER A CA 1
ATOM 1557 C C . SER A 1 190 ? 9.115 -10.402 -12.147 1.00 93.31 190 SER A C 1
ATOM 1559 O O . SER A 1 190 ? 7.965 -9.960 -12.179 1.00 93.31 190 SER A O 1
ATOM 1561 N N . TYR A 1 191 ? 10.178 -9.643 -12.416 1.00 93.31 191 TYR A N 1
ATOM 1562 C CA . TYR A 1 191 ? 10.079 -8.306 -12.991 1.00 93.31 191 TYR A CA 1
ATOM 1563 C C . TYR A 1 191 ? 11.093 -8.104 -14.120 1.00 93.31 191 TYR A C 1
ATOM 1565 O O . TYR A 1 191 ? 12.084 -8.823 -14.238 1.00 93.31 191 TYR A O 1
ATOM 1573 N N . GLN A 1 192 ? 10.833 -7.112 -14.967 1.00 88.62 192 GLN A N 1
ATOM 1574 C CA . GLN A 1 192 ? 11.764 -6.616 -15.976 1.00 88.62 192 GLN A CA 1
ATOM 1575 C C . GLN A 1 192 ? 11.778 -5.086 -15.961 1.00 88.62 192 GLN A C 1
ATOM 1577 O O . GLN A 1 192 ? 10.732 -4.456 -15.792 1.00 88.62 192 GLN A O 1
ATOM 1582 N N . THR A 1 193 ? 12.946 -4.484 -16.196 1.00 83.06 193 THR A N 1
ATOM 1583 C CA . THR A 1 193 ? 13.135 -3.026 -16.293 1.00 83.06 193 THR A CA 1
ATOM 1584 C C . THR A 1 193 ? 13.540 -2.594 -17.707 1.00 83.06 193 THR A C 1
ATOM 1586 O O . THR A 1 193 ? 14.695 -2.260 -17.969 1.00 83.06 193 THR A O 1
ATOM 1589 N N . PRO A 1 194 ? 12.615 -2.600 -18.684 1.00 72.12 194 PRO A N 1
ATOM 1590 C CA . PRO A 1 194 ? 12.951 -2.198 -20.044 1.00 72.12 194 PRO A CA 1
ATOM 1591 C C . PRO A 1 194 ? 13.162 -0.679 -20.141 1.00 72.12 194 PRO A C 1
ATOM 1593 O O . PRO A 1 194 ? 12.212 0.093 -19.987 1.00 72.12 194 PRO A O 1
ATOM 1596 N N . GLY A 1 195 ? 14.374 -0.249 -20.501 1.00 65.88 195 GLY A N 1
ATOM 1597 C CA . GLY A 1 195 ? 14.634 1.114 -20.973 1.00 65.88 195 GLY A CA 1
ATOM 1598 C C . GLY A 1 195 ? 14.134 1.291 -22.410 1.00 65.88 195 GLY A C 1
ATOM 1599 O O . GLY A 1 195 ? 14.480 0.502 -23.289 1.00 65.88 195 GLY A O 1
ATOM 1600 N N . LYS A 1 196 ? 13.296 2.300 -22.678 1.00 61.44 196 LYS A N 1
ATOM 1601 C CA . LYS A 1 196 ? 12.913 2.676 -24.054 1.00 61.44 196 LYS A CA 1
ATOM 1602 C C . LYS A 1 196 ? 13.510 4.025 -24.435 1.00 61.44 196 LYS A C 1
ATOM 1604 O O . LYS A 1 196 ? 13.264 5.006 -23.741 1.00 61.44 196 LYS A O 1
ATOM 1609 N N . ILE A 1 197 ? 14.211 4.078 -25.571 1.00 62.88 197 ILE A N 1
ATOM 1610 C CA . ILE A 1 197 ? 14.608 5.336 -26.222 1.00 62.88 197 ILE A CA 1
ATOM 1611 C C . ILE A 1 197 ? 13.359 5.942 -26.863 1.00 62.88 197 ILE A C 1
ATOM 1613 O O . ILE A 1 197 ? 12.737 5.315 -27.726 1.00 62.88 197 ILE A O 1
ATOM 1617 N N . ILE A 1 198 ? 12.982 7.155 -26.459 1.00 62.78 198 ILE A N 1
ATOM 1618 C CA . ILE A 1 198 ? 11.936 7.912 -27.156 1.00 62.78 198 ILE A CA 1
ATOM 1619 C C . ILE A 1 198 ? 12.598 8.702 -28.285 1.00 62.78 198 ILE A C 1
ATOM 1621 O O . ILE A 1 198 ? 13.105 9.796 -28.073 1.00 62.78 198 ILE A O 1
ATOM 1625 N N . ALA A 1 199 ? 12.591 8.140 -29.496 1.00 51.38 199 ALA A N 1
ATOM 1626 C CA . ALA A 1 199 ? 13.197 8.782 -30.666 1.00 51.38 199 ALA A CA 1
ATOM 1627 C C . ALA A 1 199 ? 12.399 10.007 -31.156 1.00 51.38 199 ALA A C 1
ATOM 1629 O O . ALA A 1 199 ? 12.980 11.001 -31.574 1.00 51.38 199 ALA A O 1
ATOM 1630 N N . THR A 1 200 ? 11.065 9.950 -31.105 1.00 47.41 200 THR A N 1
ATOM 1631 C CA . THR A 1 200 ? 10.164 11.068 -31.430 1.00 47.41 200 THR A CA 1
ATOM 1632 C C . THR A 1 200 ? 8.860 10.935 -30.642 1.00 47.41 200 THR A C 1
ATOM 1634 O O . THR A 1 200 ? 8.365 9.830 -30.418 1.00 47.41 200 THR A O 1
ATOM 1637 N N . SER A 1 201 ? 8.277 12.058 -30.216 1.00 57.22 201 SER A N 1
ATOM 1638 C CA . SER A 1 201 ? 6.921 12.095 -29.658 1.00 57.22 201 SER A CA 1
ATOM 1639 C C . SER A 1 201 ? 6.161 13.298 -30.217 1.00 57.22 201 SER A C 1
ATOM 1641 O O . SER A 1 201 ? 6.715 14.388 -30.334 1.00 57.22 201 SER A O 1
ATOM 1643 N N . HIS A 1 202 ? 4.901 13.100 -30.606 1.00 53.00 202 HIS A N 1
ATOM 1644 C CA . HIS A 1 202 ? 4.030 14.152 -31.129 1.00 53.00 202 HIS A CA 1
ATOM 1645 C C . HIS A 1 202 ? 2.690 14.112 -30.390 1.00 53.00 202 HIS A C 1
ATOM 1647 O O . HIS A 1 202 ? 2.056 13.060 -30.302 1.00 53.00 202 HIS A O 1
ATOM 1653 N N . ASN A 1 203 ? 2.256 15.254 -29.851 1.00 59.69 203 ASN A N 1
ATOM 1654 C CA . ASN A 1 203 ? 0.980 15.393 -29.154 1.00 59.69 203 ASN A CA 1
ATOM 1655 C C . ASN A 1 203 ? 0.175 16.545 -29.761 1.00 59.69 203 ASN A C 1
ATOM 1657 O O . ASN A 1 203 ? 0.444 17.713 -29.494 1.00 59.69 203 ASN A O 1
ATOM 1661 N N . SER A 1 204 ? -0.854 16.210 -30.535 1.00 58.94 204 SER A N 1
ATOM 1662 C CA . SER A 1 204 ? -1.708 17.176 -31.233 1.00 58.94 204 SER A CA 1
ATOM 1663 C C . SER A 1 204 ? -2.726 17.903 -30.336 1.00 58.94 204 SER A C 1
ATOM 1665 O O . SER A 1 204 ? -3.542 18.667 -30.844 1.00 58.94 204 SER A O 1
ATOM 1667 N N . ARG A 1 205 ? -2.727 17.672 -29.009 1.00 51.56 205 ARG A N 1
ATOM 1668 C CA . ARG A 1 205 ? -3.765 18.163 -28.074 1.00 51.56 205 ARG A CA 1
ATOM 1669 C C . ARG A 1 205 ? -3.269 19.090 -26.955 1.00 51.56 205 ARG A C 1
ATOM 1671 O O . ARG A 1 205 ? -3.996 19.279 -25.977 1.00 51.56 205 ARG A O 1
ATOM 1678 N N . GLN A 1 206 ? -2.078 19.685 -27.044 1.00 51.69 206 GLN A N 1
ATOM 1679 C CA . GLN A 1 206 ? -1.718 20.760 -26.109 1.00 51.69 206 GLN A CA 1
ATOM 1680 C C . GLN A 1 206 ? -2.597 21.992 -26.387 1.00 51.69 206 GLN A C 1
ATOM 1682 O O . GLN A 1 206 ? -2.403 22.700 -27.369 1.00 51.69 206 GLN A O 1
ATOM 1687 N N . LYS A 1 207 ? -3.600 22.230 -25.528 1.00 46.84 207 LYS A N 1
ATOM 1688 C CA . LYS A 1 207 ? -4.358 23.487 -25.510 1.00 46.84 207 LYS A CA 1
ATOM 1689 C C . LYS A 1 207 ? -3.392 24.616 -25.158 1.00 46.84 207 LYS A C 1
ATOM 1691 O O . LYS A 1 207 ? -2.884 24.661 -24.039 1.00 46.84 207 LYS A O 1
ATOM 1696 N N . THR A 1 208 ? -3.166 25.524 -26.096 1.00 42.50 208 THR A N 1
ATOM 1697 C CA . THR A 1 208 ? -2.561 26.829 -25.838 1.00 42.50 208 THR A CA 1
ATOM 1698 C C . THR A 1 208 ? -3.404 27.553 -24.785 1.00 42.50 208 THR A C 1
ATOM 1700 O O . THR A 1 208 ? -4.586 27.826 -24.996 1.00 42.50 208 THR A O 1
ATOM 1703 N N . LYS A 1 209 ? -2.826 27.823 -23.607 1.00 37.47 209 LYS A N 1
ATOM 1704 C CA . LYS A 1 209 ? -3.405 28.794 -22.668 1.00 37.47 209 LYS A CA 1
ATOM 1705 C C . LYS A 1 209 ? -3.404 30.150 -23.391 1.00 37.47 209 LYS A C 1
ATOM 1707 O O . LYS A 1 209 ? -2.340 30.535 -23.873 1.00 37.47 209 LYS A O 1
ATOM 1712 N N . PRO A 1 210 ? -4.539 30.861 -23.503 1.00 43.00 210 PRO A N 1
ATOM 1713 C CA . PRO A 1 210 ? -4.541 32.201 -24.069 1.00 43.00 210 PRO A CA 1
ATOM 1714 C C . PRO A 1 210 ? -3.721 33.104 -23.151 1.00 43.00 210 PRO A C 1
ATOM 1716 O O . PRO A 1 210 ? -4.032 33.228 -21.965 1.00 43.00 210 PRO A O 1
ATOM 1719 N N . THR A 1 211 ? -2.658 33.699 -23.681 1.00 40.34 211 THR A N 1
ATOM 1720 C CA . THR A 1 211 ? -1.921 34.768 -23.013 1.00 40.34 211 THR A CA 1
ATOM 1721 C C . THR A 1 211 ? -2.891 35.930 -22.808 1.00 40.34 211 THR A C 1
ATOM 1723 O O . THR A 1 211 ? -3.482 36.422 -23.773 1.00 40.34 211 THR A O 1
ATOM 1726 N N . ALA A 1 212 ? -3.114 36.320 -21.553 1.00 44.03 212 ALA A N 1
ATOM 1727 C CA . ALA A 1 212 ? -3.892 37.505 -21.224 1.00 44.03 212 ALA A CA 1
ATOM 1728 C C . ALA A 1 212 ? -3.219 38.726 -21.869 1.00 44.03 212 ALA A C 1
ATOM 1730 O O . ALA A 1 212 ? -2.018 38.927 -21.700 1.00 44.03 212 ALA A O 1
ATOM 1731 N N . LYS A 1 213 ? -3.983 39.504 -22.641 1.00 44.66 213 LYS A N 1
ATOM 1732 C CA . LYS A 1 213 ? -3.556 40.829 -23.096 1.00 44.66 213 LYS A CA 1
ATOM 1733 C C . LYS A 1 213 ? -3.537 41.758 -21.881 1.00 44.66 213 LYS A C 1
ATOM 1735 O O . LYS A 1 213 ? -4.564 41.880 -21.215 1.00 44.66 213 LYS A O 1
ATOM 1740 N N . GLU A 1 214 ? -2.399 42.387 -21.610 1.00 38.56 214 GLU A N 1
ATOM 1741 C CA . GLU A 1 214 ? -2.348 43.569 -20.747 1.00 38.56 214 GLU A CA 1
ATOM 1742 C C . GLU A 1 214 ? -3.119 44.718 -21.420 1.00 38.56 214 GLU A C 1
ATOM 1744 O O . GLU A 1 214 ? -3.008 44.881 -22.640 1.00 38.56 214 GLU A O 1
ATOM 1749 N N . PRO A 1 215 ? -3.945 45.470 -20.673 1.00 50.09 215 PRO A N 1
ATOM 1750 C CA . PRO A 1 215 ? -4.572 46.682 -21.177 1.00 50.09 215 PRO A CA 1
ATOM 1751 C C . PRO A 1 215 ? -3.563 47.842 -21.205 1.00 50.09 215 PRO A C 1
ATOM 1753 O O . PRO A 1 215 ? -2.727 47.954 -20.308 1.00 50.09 215 PRO A O 1
ATOM 1756 N N . GLU A 1 216 ? -3.666 48.662 -22.256 1.00 48.16 216 GLU A N 1
ATOM 1757 C CA . GLU A 1 216 ? -2.956 49.942 -22.446 1.00 48.16 216 GLU A CA 1
ATOM 1758 C C . GLU A 1 216 ? -3.293 50.988 -21.374 1.00 48.16 216 GLU A C 1
ATOM 1760 O O . GLU A 1 216 ? -4.455 51.006 -20.897 1.00 48.16 216 GLU A O 1
#

Secondary structure (DSSP, 8-state):
--PPPPPHHHHHHS-HHHHHHHHHHHHHHH--HHHHHHHHHHHHHHHHHBSS--TTTTHHHHHHHHHHS---HHHHHHGGGGGGGS-HHHHHHHHHHHHSSHHHHHHH-HHHHHHHHHHHPPP----PPTTEEPEEEEEEE-TTS-EEEEEEESB-S-S-HHHHHHHHHHGGG--TT-BTTB-S-SEEEEEE---EE------TT---PPPPPPP-

Sequence (216 aa):
MNVAKLAERQLFLMKAENLEKRVRAYYAQTQDVDSLIEYGVAILVRSFFCIGSFSELIQALIQEVYFTVEPTAVMRQYLPYFEDYFTENEWQTIVNRLFGNHTTYLAQTEEARVNKGYLEQTGTLDNRIEGLVYRVEAVFEDTIGKKHKLTIRDTDSTFSESQTIQVLNILTTLSIFDTADVRKYETYVSYQTPGKIIATSHNSRQKTKPTAKEPE

Radius of gyration: 19.54 Å; Cα contacts (8 Å, |Δi|>4): 276; chains: 1; bounding box: 49×70×55 Å

Mean predicted aligned error: 7.49 Å

Solvent-accessible surface area (backbone atoms only — not comparable to full-atom values): 12876 Å² total; per-residue (Å²): 131,88,80,77,78,76,50,70,66,46,74,53,67,48,56,65,77,60,38,38,54,49,54,53,53,50,36,75,77,64,68,48,56,58,55,52,54,50,49,50,53,55,35,40,52,45,26,58,43,21,78,55,91,40,67,69,62,55,40,72,60,54,53,50,44,66,75,72,50,83,80,49,71,56,54,58,48,53,44,55,70,50,51,90,75,42,54,76,70,54,42,54,51,42,40,34,71,69,47,68,33,66,70,52,42,56,72,72,25,50,69,38,45,58,56,36,57,48,62,70,62,74,58,84,52,93,75,82,56,88,66,51,49,30,27,44,41,36,33,22,22,20,80,85,69,52,78,42,79,48,67,41,58,59,26,62,85,28,53,51,69,70,49,52,52,55,49,56,48,57,54,40,76,46,66,74,68,39,52,103,91,42,48,44,36,61,40,83,73,52,73,47,70,60,70,41,76,67,89,76,86,85,74,96,74,77,77,78,75,81,79,80,79,81,82,132